Protein AF-A0A8S3CFQ2-F1 (afdb_monomer_lite)

Organism: NCBI:txid392030

Sequence (220 aa):
ICGQFRHADHKFEFTRDEFKKWSQKIVHTYDYRVEFNGVGEAPLNEQHRNIGTCTQIAIFYRKHNHMKTNLTSSEFYQRLSYCNQHELIGFIDYPFGVQQTIELQEQIRYILNMYRLMAEDKARHGDDNHDTYPLTVNCQALINHPRLLQYNLTVEDLKHIIEIIGYKMLHNNQIILAEDPTTCTHEDYHTNDHDHRSTNNKTETVKPNYQHQQTEESWD

InterPro domains:
  IPR026610 3'-RNA ribose 2'-O-methyltransferase, Hen1 [PTHR21404] (4-169)
  IPR029063 S-adenosyl-L-methionine-dependent methyltransferase superfamily [G3DSA:3.40.50.150] (2-96)

Structure (mmCIF, N/CA/C/O backbone):
data_AF-A0A8S3CFQ2-F1
#
_entry.id   AF-A0A8S3CFQ2-F1
#
loop_
_atom_site.group_PDB
_atom_site.id
_atom_site.type_symbol
_atom_site.label_atom_id
_atom_site.label_alt_id
_atom_site.label_comp_id
_atom_site.label_asym_id
_atom_site.label_entity_id
_atom_site.label_seq_id
_atom_site.pdbx_PDB_ins_code
_atom_site.Cartn_x
_atom_site.Cartn_y
_atom_site.Cartn_z
_atom_site.occupancy
_atom_site.B_iso_or_equiv
_atom_site.auth_seq_id
_atom_site.auth_comp_id
_atom_site.auth_asym_id
_atom_site.auth_atom_id
_atom_site.pdbx_PDB_model_num
ATOM 1 N N . ILE A 1 1 ? 29.457 9.550 -26.600 1.00 41.78 1 ILE A N 1
ATOM 2 C CA . ILE A 1 1 ? 28.693 10.046 -25.432 1.00 41.78 1 ILE A CA 1
ATOM 3 C C . ILE A 1 1 ? 28.372 8.809 -24.611 1.00 41.78 1 ILE A C 1
ATOM 5 O O . ILE A 1 1 ? 27.678 7.942 -25.126 1.00 41.78 1 ILE A O 1
ATOM 9 N N . CYS A 1 2 ? 29.019 8.628 -23.459 1.00 45.72 2 CYS A N 1
ATOM 10 C CA . CYS A 1 2 ? 28.820 7.437 -22.630 1.00 45.72 2 CYS A CA 1
ATOM 11 C C . CYS A 1 2 ? 27.365 7.435 -22.137 1.00 45.72 2 CYS A C 1
ATOM 13 O O . CYS A 1 2 ? 26.898 8.476 -21.682 1.00 45.72 2 CYS A O 1
ATOM 15 N N . GLY A 1 3 ? 26.639 6.327 -22.299 1.00 57.88 3 GLY A N 1
ATOM 16 C CA . GLY A 1 3 ? 25.259 6.196 -21.828 1.00 57.88 3 GLY A CA 1
ATOM 17 C C . GLY A 1 3 ? 25.235 6.305 -20.309 1.00 57.88 3 GLY A C 1
ATOM 18 O O . GLY A 1 3 ? 25.715 5.409 -19.623 1.00 57.88 3 GLY A O 1
ATOM 19 N N . GLN A 1 4 ? 24.772 7.441 -19.795 1.00 71.56 4 GLN A N 1
ATOM 20 C CA . GLN A 1 4 ? 24.808 7.733 -18.369 1.00 71.56 4 GLN A CA 1
ATOM 21 C C . GLN A 1 4 ? 23.586 7.114 -17.701 1.00 71.56 4 GLN A C 1
ATOM 23 O O . GLN A 1 4 ? 22.479 7.635 -17.814 1.00 71.56 4 GLN A O 1
ATOM 28 N N . PHE A 1 5 ? 23.802 6.002 -17.004 1.00 86.38 5 PHE A N 1
ATOM 29 C CA . PHE A 1 5 ? 22.923 5.633 -15.904 1.00 86.38 5 PHE A CA 1
ATOM 30 C C . PHE A 1 5 ? 22.902 6.773 -14.877 1.00 86.38 5 PHE A C 1
ATOM 32 O O . PHE A 1 5 ? 23.888 7.495 -14.713 1.00 86.38 5 PHE A O 1
ATOM 39 N N . ARG A 1 6 ? 21.786 6.924 -14.169 1.00 89.50 6 ARG A N 1
ATOM 40 C CA . ARG A 1 6 ? 21.633 7.852 -13.045 1.00 89.50 6 ARG A CA 1
ATOM 41 C C . ARG A 1 6 ? 22.612 7.538 -11.916 1.00 89.50 6 ARG A C 1
ATOM 43 O O . ARG A 1 6 ? 23.008 8.455 -11.206 1.00 89.50 6 ARG A O 1
ATOM 50 N N . HIS A 1 7 ? 22.985 6.268 -11.750 1.00 90.25 7 HIS A N 1
ATOM 51 C CA . HIS A 1 7 ? 23.925 5.823 -10.727 1.00 90.25 7 HIS A CA 1
ATOM 52 C C . HIS A 1 7 ? 24.790 4.650 -11.222 1.00 90.25 7 HIS A C 1
ATOM 54 O O . HIS A 1 7 ? 24.374 3.883 -12.090 1.00 90.25 7 HIS A O 1
ATOM 60 N N . ALA A 1 8 ? 26.015 4.525 -10.699 1.00 90.50 8 ALA A N 1
ATOM 61 C CA . ALA A 1 8 ? 27.018 3.571 -11.189 1.00 90.50 8 ALA A CA 1
ATOM 62 C C . ALA A 1 8 ? 26.744 2.105 -10.795 1.00 90.50 8 ALA A C 1
ATOM 64 O O . ALA A 1 8 ? 27.273 1.181 -11.412 1.00 90.50 8 ALA A O 1
ATOM 65 N N . ASP A 1 9 ? 25.922 1.879 -9.773 1.00 93.06 9 ASP A N 1
ATOM 66 C CA . ASP A 1 9 ? 25.520 0.545 -9.308 1.00 93.06 9 ASP A CA 1
ATOM 67 C C . ASP A 1 9 ? 24.381 -0.066 -10.147 1.00 93.06 9 ASP A C 1
ATOM 69 O O . ASP A 1 9 ? 24.180 -1.287 -10.127 1.00 93.06 9 ASP A O 1
ATOM 73 N N . HIS A 1 10 ? 23.675 0.753 -10.932 1.00 92.56 10 HIS A N 1
ATOM 74 C CA . HIS A 1 10 ? 22.595 0.308 -11.797 1.00 92.56 10 HIS A CA 1
ATOM 75 C C . HIS A 1 10 ? 23.135 -0.622 -12.887 1.00 92.56 10 HIS A C 1
ATOM 77 O O . HIS A 1 10 ? 24.007 -0.272 -13.680 1.00 92.56 10 HIS A O 1
ATOM 83 N N . LYS A 1 11 ? 22.576 -1.834 -12.956 1.00 92.06 11 LYS A N 1
ATOM 84 C CA . LYS A 1 11 ? 22.929 -2.807 -14.003 1.00 92.06 11 LYS A CA 1
ATOM 85 C C . LYS A 1 11 ? 22.232 -2.517 -15.334 1.00 92.06 11 LYS A C 1
ATOM 87 O O . LYS A 1 11 ? 22.730 -2.927 -16.378 1.00 92.06 11 LYS A O 1
ATOM 92 N N . PHE A 1 12 ? 21.082 -1.847 -15.292 1.00 93.56 12 PHE A N 1
ATOM 93 C CA . PHE A 1 12 ? 20.315 -1.377 -16.444 1.00 93.56 12 PHE A CA 1
ATOM 94 C C . PHE A 1 12 ? 19.320 -0.296 -15.997 1.00 93.56 12 PHE A C 1
ATOM 96 O O . PHE A 1 12 ? 18.959 -0.227 -14.824 1.00 93.56 12 PHE A O 1
ATOM 103 N N . GLU A 1 13 ? 18.820 0.501 -16.940 1.00 94.62 13 GLU A N 1
ATOM 104 C CA . GLU A 1 13 ? 17.717 1.440 -16.727 1.00 94.62 13 GLU A CA 1
ATOM 105 C C . GLU A 1 13 ? 16.712 1.287 -17.859 1.00 94.62 13 GLU A C 1
ATOM 107 O O . GLU A 1 13 ? 17.035 1.538 -19.019 1.00 94.62 13 GLU A O 1
ATOM 112 N N . PHE A 1 14 ? 15.496 0.849 -17.534 1.00 95.19 14 PHE A N 1
ATOM 113 C CA . PHE A 1 14 ? 14.471 0.658 -18.550 1.00 95.19 14 PHE A CA 1
ATOM 114 C C . PHE A 1 14 ? 13.848 1.974 -18.997 1.00 95.19 14 PHE A C 1
ATOM 116 O O . PHE A 1 14 ? 13.373 2.781 -18.194 1.00 95.19 14 PHE A O 1
ATOM 123 N N . THR A 1 15 ? 13.717 2.115 -20.311 1.00 93.81 15 THR A N 1
ATOM 124 C CA . THR A 1 15 ? 12.759 3.040 -20.915 1.00 93.81 15 THR A CA 1
ATOM 125 C C . THR A 1 15 ? 11.319 2.628 -20.580 1.00 93.81 15 THR A C 1
ATOM 127 O O . THR A 1 15 ? 11.044 1.496 -20.169 1.00 93.81 15 THR A O 1
ATOM 130 N N . ARG A 1 16 ? 10.357 3.536 -20.801 1.00 94.25 16 ARG A N 1
ATOM 131 C CA . ARG A 1 16 ? 8.925 3.248 -20.588 1.00 94.25 16 ARG A CA 1
ATOM 132 C C . ARG A 1 16 ? 8.420 2.060 -21.396 1.00 94.25 16 ARG A C 1
ATOM 134 O O . ARG A 1 16 ? 7.654 1.245 -20.885 1.00 94.25 16 ARG A O 1
ATOM 141 N N . ASP A 1 17 ? 8.875 1.935 -22.637 1.00 95.44 17 ASP A N 1
ATOM 142 C CA . ASP A 1 17 ? 8.450 0.846 -23.512 1.00 95.44 17 ASP A CA 1
ATOM 143 C C . ASP A 1 17 ? 9.049 -0.497 -23.095 1.00 95.44 17 ASP A C 1
ATOM 145 O O . ASP A 1 17 ? 8.351 -1.511 -23.134 1.00 95.44 17 ASP A O 1
ATOM 149 N N . GLU A 1 18 ? 10.311 -0.528 -22.663 1.00 97.06 18 GLU A N 1
ATOM 150 C CA . GLU A 1 18 ? 10.948 -1.752 -22.163 1.00 97.06 18 GLU A CA 1
ATOM 151 C C . GLU A 1 18 ? 10.281 -2.236 -20.876 1.00 97.06 18 GLU A C 1
ATOM 153 O O . GLU A 1 18 ? 9.884 -3.401 -20.794 1.00 97.06 18 GLU A O 1
ATOM 158 N N . PHE A 1 19 ? 10.066 -1.333 -19.914 1.00 97.50 19 PHE A N 1
ATOM 159 C CA . PHE A 1 19 ? 9.400 -1.659 -18.655 1.00 97.50 19 PHE A CA 1
ATOM 160 C C . PHE A 1 19 ? 7.966 -2.156 -18.883 1.00 97.50 19 PHE A C 1
ATOM 162 O O . PHE A 1 19 ? 7.542 -3.159 -18.294 1.00 97.50 19 PHE A O 1
ATOM 169 N N . LYS A 1 20 ? 7.229 -1.514 -19.801 1.00 97.31 20 LYS A N 1
ATOM 170 C CA . LYS A 1 20 ? 5.872 -1.922 -20.179 1.00 97.31 20 LYS A CA 1
ATOM 171 C C . LYS A 1 20 ? 5.850 -3.296 -20.840 1.00 97.31 20 LYS A C 1
ATOM 173 O O . LYS A 1 20 ? 5.059 -4.146 -20.428 1.00 97.31 20 LYS A O 1
ATOM 178 N N . LYS A 1 21 ? 6.715 -3.542 -21.829 1.00 98.12 21 LYS A N 1
ATOM 179 C CA . LYS A 1 21 ? 6.808 -4.840 -22.520 1.00 98.12 21 LYS A CA 1
ATOM 180 C C . LYS A 1 21 ? 7.179 -5.961 -21.552 1.00 98.12 21 LYS A C 1
ATOM 182 O O . LYS A 1 21 ? 6.552 -7.021 -21.573 1.00 98.12 21 LYS A O 1
ATOM 187 N N . TRP A 1 22 ? 8.152 -5.722 -20.674 1.00 97.75 22 TRP A N 1
ATOM 188 C CA . TRP A 1 22 ? 8.540 -6.681 -19.641 1.00 97.75 22 TRP A CA 1
ATOM 189 C C . TRP A 1 22 ? 7.367 -6.998 -18.702 1.00 97.75 22 TRP A C 1
ATOM 191 O O . TRP A 1 22 ? 7.017 -8.165 -18.527 1.00 97.75 22 TRP A O 1
ATOM 201 N N . SER A 1 23 ? 6.682 -5.974 -18.189 1.00 98.00 23 SER A N 1
ATOM 202 C CA . SER A 1 23 ? 5.532 -6.144 -17.289 1.00 98.00 23 SER A CA 1
ATOM 203 C C . SER A 1 23 ? 4.370 -6.887 -17.958 1.00 98.00 23 SER A C 1
ATOM 205 O O . SER A 1 23 ? 3.723 -7.737 -17.345 1.00 98.00 23 SER A O 1
ATOM 207 N N . GLN A 1 24 ? 4.119 -6.622 -19.243 1.00 96.88 24 GLN A N 1
ATOM 208 C CA . GLN A 1 24 ? 3.109 -7.343 -20.017 1.00 96.88 24 GLN A CA 1
ATOM 209 C C . GLN A 1 24 ? 3.445 -8.830 -20.147 1.00 96.88 24 GLN A C 1
ATOM 211 O O . GLN A 1 24 ? 2.542 -9.658 -20.038 1.00 96.88 24 GLN A O 1
ATOM 216 N N . LYS A 1 25 ? 4.720 -9.194 -20.328 1.00 97.19 25 LYS A N 1
ATOM 217 C CA . LYS A 1 25 ? 5.141 -10.601 -20.347 1.00 97.19 25 LYS A CA 1
ATOM 218 C C . LYS A 1 25 ? 4.809 -11.297 -19.023 1.00 97.19 25 LYS A C 1
ATOM 220 O O . LYS A 1 25 ? 4.254 -12.388 -19.047 1.00 97.19 25 LYS A O 1
ATOM 225 N N . ILE A 1 26 ? 5.069 -10.649 -17.885 1.00 96.88 26 ILE A N 1
ATOM 226 C CA . ILE A 1 26 ? 4.728 -11.179 -16.551 1.00 96.88 26 ILE A CA 1
ATOM 227 C C . ILE A 1 26 ? 3.222 -11.444 -16.423 1.00 96.88 26 ILE A C 1
ATOM 229 O O . ILE A 1 26 ? 2.822 -12.528 -16.001 1.00 96.88 26 ILE A O 1
ATOM 233 N N . VAL A 1 27 ? 2.389 -10.490 -16.846 1.00 96.12 27 VAL A N 1
ATOM 234 C CA . VAL A 1 27 ? 0.921 -10.617 -16.831 1.00 96.12 27 VAL A CA 1
ATOM 235 C C . VAL A 1 27 ? 0.421 -11.812 -17.644 1.00 96.12 27 VAL A C 1
ATOM 237 O O . VAL A 1 27 ? -0.478 -12.517 -17.185 1.00 96.12 27 VAL A O 1
ATOM 240 N N . HIS A 1 28 ? 1.005 -12.058 -18.819 1.00 90.94 28 HIS A N 1
ATOM 241 C CA . HIS A 1 28 ? 0.638 -13.205 -19.654 1.00 90.94 28 HIS A CA 1
ATOM 242 C C . HIS A 1 28 ? 1.086 -14.536 -19.045 1.00 90.94 28 HIS A C 1
ATOM 244 O O . HIS A 1 28 ? 0.364 -15.520 -19.155 1.00 90.94 28 HIS A O 1
ATOM 250 N N . THR A 1 29 ? 2.250 -14.571 -18.394 1.00 95.94 29 THR A N 1
ATOM 251 C CA . THR A 1 29 ? 2.800 -15.807 -17.824 1.00 95.94 29 THR A CA 1
ATOM 252 C C . THR A 1 29 ? 2.111 -16.224 -16.522 1.00 95.94 29 THR A C 1
ATOM 254 O O . THR A 1 29 ? 1.899 -17.413 -16.309 1.00 95.94 29 THR A O 1
ATOM 257 N N . TYR A 1 30 ? 1.775 -15.273 -15.642 1.00 93.00 30 TYR A N 1
ATOM 258 C CA . TYR A 1 30 ? 1.394 -15.570 -14.249 1.00 93.00 30 TYR A CA 1
ATOM 259 C C . TYR A 1 30 ? -0.048 -15.197 -13.877 1.00 93.00 30 TYR A C 1
ATOM 261 O O . TYR A 1 30 ? -0.404 -15.225 -12.702 1.00 93.00 30 TYR A O 1
ATOM 269 N N . ASP A 1 31 ? -0.881 -14.851 -14.858 1.00 91.69 31 ASP A N 1
ATOM 270 C CA . ASP A 1 31 ? -2.299 -14.513 -14.672 1.00 91.69 31 ASP A CA 1
ATOM 271 C C . ASP A 1 31 ? -2.567 -13.334 -13.708 1.00 91.69 31 ASP A C 1
ATOM 273 O O . ASP A 1 31 ? -3.422 -13.342 -12.816 1.00 91.69 31 ASP A O 1
ATOM 277 N N . TYR A 1 32 ? -1.827 -12.253 -13.936 1.00 95.75 32 TYR A N 1
ATOM 278 C CA . TYR A 1 32 ? -2.053 -10.955 -13.299 1.00 95.75 32 TYR A CA 1
ATOM 279 C C . TYR A 1 32 ? -2.715 -9.983 -14.283 1.00 95.75 32 TYR A C 1
ATOM 281 O O . TYR A 1 32 ? -2.762 -10.220 -15.485 1.00 95.75 32 TYR A O 1
ATOM 289 N N . ARG A 1 33 ? -3.223 -8.857 -13.789 1.00 95.69 33 ARG A N 1
ATOM 290 C CA . ARG A 1 33 ? -3.412 -7.613 -14.550 1.00 95.69 33 ARG A CA 1
ATOM 291 C C . ARG A 1 33 ? -2.400 -6.589 -14.038 1.00 95.69 33 ARG A C 1
ATOM 293 O O . ARG A 1 33 ? -2.026 -6.652 -12.870 1.00 95.69 33 ARG A O 1
ATOM 300 N N . VAL A 1 34 ? -1.971 -5.660 -14.885 1.00 97.69 34 VAL A N 1
ATOM 301 C CA . VAL A 1 34 ? -1.009 -4.614 -14.509 1.00 97.69 34 VAL A CA 1
ATOM 302 C C . VAL A 1 34 ? -1.596 -3.231 -14.743 1.00 97.69 34 VAL A C 1
ATOM 304 O O . VAL A 1 34 ? -2.243 -2.993 -15.763 1.00 97.69 34 VAL A O 1
ATOM 307 N N . GLU A 1 35 ? -1.353 -2.333 -13.800 1.00 97.94 35 GLU A N 1
ATOM 308 C CA . GLU A 1 35 ? -1.609 -0.899 -13.902 1.00 97.94 35 GLU A CA 1
ATOM 309 C C . GLU A 1 35 ? -0.272 -0.156 -13.837 1.00 97.94 35 GLU A C 1
ATOM 311 O O . GLU A 1 35 ? 0.567 -0.468 -12.992 1.00 97.94 35 GLU A O 1
ATOM 316 N N . PHE A 1 36 ? -0.058 0.800 -14.741 1.00 97.19 36 PHE A N 1
ATOM 317 C CA . PHE A 1 36 ? 1.167 1.596 -14.778 1.00 97.19 36 PHE A CA 1
ATOM 318 C C . PHE A 1 36 ? 0.930 2.958 -14.138 1.00 97.19 36 PHE A C 1
ATOM 320 O O . PHE A 1 36 ? -0.025 3.649 -14.483 1.00 97.19 36 PHE A O 1
ATOM 327 N N . ASN A 1 37 ? 1.831 3.338 -13.242 1.00 95.94 37 ASN A N 1
ATOM 328 C CA . ASN A 1 37 ? 1.841 4.611 -12.537 1.00 95.94 37 ASN A CA 1
ATOM 329 C C . ASN A 1 37 ? 3.295 5.124 -12.454 1.00 95.94 37 ASN A C 1
ATOM 331 O O . ASN A 1 37 ? 4.215 4.520 -13.016 1.00 95.94 37 ASN A O 1
ATOM 335 N N . GLY A 1 38 ? 3.532 6.227 -11.758 1.00 95.06 38 GLY A N 1
ATOM 336 C CA . GLY A 1 38 ? 4.864 6.742 -11.510 1.00 95.06 38 GLY A CA 1
ATOM 337 C C . GLY A 1 38 ? 4.882 7.925 -10.552 1.00 95.06 38 GLY A C 1
ATOM 338 O O . GLY A 1 38 ? 3.851 8.490 -10.212 1.00 95.06 38 GLY A O 1
ATOM 339 N N . VAL A 1 39 ? 6.083 8.289 -10.109 1.00 96.25 39 VAL A N 1
ATOM 340 C CA . VAL A 1 39 ? 6.320 9.402 -9.177 1.00 96.25 39 VAL A CA 1
ATOM 341 C C . VAL A 1 39 ? 7.320 10.375 -9.794 1.00 96.25 39 VAL A C 1
ATOM 343 O O . VAL A 1 39 ? 8.260 9.959 -10.479 1.00 96.25 39 VAL A O 1
ATOM 346 N N . GLY A 1 40 ? 7.113 11.669 -9.541 1.00 92.81 40 GLY A N 1
ATOM 347 C CA . GLY A 1 40 ? 7.931 12.754 -10.079 1.00 92.81 40 GLY A CA 1
ATOM 348 C C . GLY A 1 40 ? 7.548 13.070 -11.519 1.00 92.81 40 GLY A C 1
ATOM 349 O O . GLY A 1 40 ? 8.304 12.762 -12.437 1.00 92.81 40 GLY A O 1
ATOM 350 N N . GLU A 1 41 ? 6.350 13.621 -11.721 1.00 88.56 41 GLU A N 1
ATOM 351 C CA . GLU A 1 41 ? 5.914 14.088 -13.037 1.00 88.56 41 GLU A CA 1
ATOM 352 C C . GLU A 1 41 ? 6.853 15.173 -13.566 1.00 88.56 41 GLU A C 1
ATOM 354 O O . GLU A 1 41 ? 7.332 16.032 -12.821 1.00 88.56 41 GLU A O 1
ATOM 359 N N . ALA A 1 42 ? 7.126 15.126 -14.867 1.00 86.06 42 ALA A N 1
ATOM 360 C CA . ALA A 1 42 ? 7.926 16.157 -15.496 1.00 86.06 42 ALA A CA 1
ATOM 361 C C . ALA A 1 42 ? 7.202 17.522 -15.454 1.00 86.06 42 ALA A C 1
ATOM 363 O O . ALA A 1 42 ? 5.970 17.567 -15.528 1.00 86.06 42 ALA A O 1
ATOM 364 N N . PRO A 1 43 ? 7.942 18.645 -15.388 1.00 85.19 43 PRO A N 1
ATOM 365 C CA . PRO A 1 43 ? 7.350 19.977 -15.453 1.00 85.19 43 PRO A CA 1
ATOM 366 C C . PRO A 1 43 ? 6.455 20.149 -16.687 1.00 85.19 43 PRO A C 1
ATOM 368 O O . PRO A 1 43 ? 6.798 19.702 -17.782 1.00 85.19 43 PRO A O 1
ATOM 371 N N . LEU A 1 44 ? 5.330 20.852 -16.527 1.00 80.19 44 LEU A N 1
ATOM 372 C CA . LEU A 1 44 ? 4.336 21.101 -17.581 1.00 80.19 44 LEU A CA 1
ATOM 373 C C . LEU A 1 44 ? 4.794 22.179 -18.585 1.00 80.19 44 LEU A C 1
ATOM 375 O O . LEU A 1 44 ? 4.081 23.145 -18.847 1.00 80.19 44 LEU A O 1
ATOM 379 N N . ASN A 1 45 ? 5.991 22.038 -19.151 1.00 82.88 45 ASN A N 1
ATOM 380 C CA . ASN A 1 45 ? 6.478 22.876 -20.244 1.00 82.88 45 ASN A CA 1
ATOM 381 C C . ASN A 1 45 ? 6.500 22.085 -21.567 1.00 82.88 45 ASN A C 1
ATOM 383 O O . ASN A 1 45 ? 6.459 20.853 -21.589 1.00 82.88 45 ASN A O 1
ATOM 387 N N . GLU A 1 46 ? 6.530 22.790 -22.701 1.00 72.50 46 GLU A N 1
ATOM 388 C CA . GLU A 1 46 ? 6.490 22.150 -24.029 1.00 72.50 46 GLU A CA 1
ATOM 389 C C . GLU A 1 46 ? 7.649 21.177 -24.258 1.00 72.50 46 GLU A C 1
ATOM 391 O O . GLU A 1 46 ? 7.479 20.155 -24.918 1.00 72.50 46 GLU A O 1
ATOM 396 N N . GLN A 1 47 ? 8.800 21.461 -23.653 1.00 76.81 47 GLN A N 1
ATOM 397 C CA . GLN A 1 47 ? 10.012 20.662 -23.778 1.00 76.81 47 GLN A CA 1
ATOM 398 C C . GLN A 1 47 ? 9.902 19.295 -23.066 1.00 76.81 47 GLN A C 1
ATOM 400 O O . GLN A 1 47 ? 10.529 18.336 -23.509 1.00 76.81 47 GLN A O 1
ATOM 405 N N . HIS A 1 48 ? 9.098 19.172 -21.998 1.00 76.75 48 HIS A N 1
ATOM 406 C CA . HIS A 1 48 ? 9.058 17.976 -21.141 1.00 76.75 48 HIS A CA 1
ATOM 407 C C . HIS A 1 48 ? 7.716 17.227 -21.151 1.00 76.75 48 HIS A C 1
ATOM 409 O O . HIS A 1 48 ? 7.598 16.169 -20.528 1.00 76.75 48 HIS A O 1
ATOM 415 N N . ARG A 1 49 ? 6.726 17.710 -21.917 1.00 70.56 49 ARG A N 1
ATOM 416 C CA . ARG A 1 49 ? 5.342 17.192 -21.957 1.00 70.56 49 ARG A CA 1
ATOM 417 C C . ARG A 1 49 ? 5.226 15.672 -22.173 1.00 70.56 49 ARG A C 1
ATOM 419 O O . ARG A 1 49 ? 4.243 15.074 -21.755 1.00 70.56 49 ARG A O 1
ATOM 426 N N . ASN A 1 50 ? 6.223 15.037 -22.795 1.00 80.06 50 ASN A N 1
ATOM 427 C CA . ASN A 1 50 ? 6.181 13.620 -23.169 1.00 80.06 50 ASN A CA 1
ATOM 428 C C . ASN A 1 50 ? 7.226 12.738 -22.470 1.00 80.06 50 ASN A C 1
ATOM 430 O O . ASN A 1 50 ? 7.344 11.567 -22.834 1.00 80.06 50 ASN A O 1
ATOM 434 N N . ILE A 1 51 ? 7.977 13.249 -21.489 1.00 85.56 51 ILE A N 1
ATOM 435 C CA . ILE A 1 51 ? 9.066 12.495 -20.834 1.00 85.56 51 ILE A CA 1
ATOM 436 C C . ILE A 1 51 ? 8.511 11.455 -19.843 1.00 85.56 51 ILE A C 1
ATOM 438 O O . ILE A 1 51 ? 9.038 10.347 -19.752 1.00 85.56 51 ILE A O 1
ATOM 442 N N . GLY A 1 52 ? 7.374 11.749 -19.203 1.00 88.75 52 GLY A N 1
ATOM 443 C CA . GLY A 1 52 ? 6.749 10.882 -18.201 1.00 88.75 52 GLY A CA 1
ATOM 444 C C . GLY A 1 52 ? 7.269 11.160 -16.791 1.00 88.75 52 GLY A C 1
ATOM 445 O O . GLY A 1 52 ? 7.655 12.285 -16.485 1.00 88.75 52 GLY A O 1
ATOM 446 N N . THR A 1 53 ? 7.243 10.143 -15.933 1.00 92.94 53 THR A N 1
ATOM 447 C CA . THR A 1 53 ? 7.654 10.248 -14.529 1.00 92.94 53 THR A CA 1
ATOM 448 C C . THR A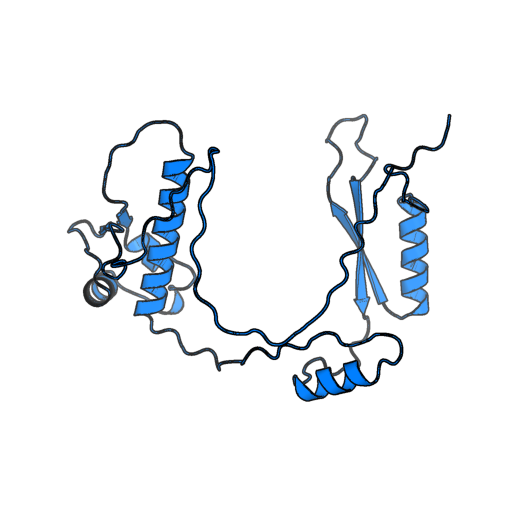 1 53 ? 9.121 9.870 -14.330 1.00 92.94 53 THR A C 1
ATOM 450 O O . THR A 1 53 ? 9.660 9.020 -15.044 1.00 92.94 53 THR A O 1
ATOM 453 N N . CYS A 1 54 ? 9.766 10.458 -13.320 1.00 93.25 54 CYS A N 1
ATOM 454 C CA . CYS A 1 54 ? 11.131 10.113 -12.918 1.00 93.25 54 CYS A CA 1
ATOM 455 C C . CYS A 1 54 ? 11.249 8.636 -12.520 1.00 93.25 54 CYS A C 1
ATOM 457 O O . CYS A 1 54 ? 12.197 7.964 -12.934 1.00 93.25 54 CYS A O 1
ATOM 459 N N . THR A 1 55 ? 10.275 8.123 -11.766 1.00 95.44 55 THR A N 1
ATOM 460 C CA . THR A 1 55 ? 10.185 6.713 -11.367 1.00 95.44 55 THR A CA 1
ATOM 461 C C . THR A 1 55 ? 8.951 6.081 -11.988 1.00 95.44 55 THR A C 1
ATOM 463 O O . THR A 1 55 ? 7.860 6.651 -11.940 1.00 95.44 55 THR A O 1
ATOM 466 N N . GLN A 1 56 ? 9.121 4.897 -12.570 1.00 97.00 56 GLN A N 1
ATOM 467 C CA . GLN A 1 56 ? 8.044 4.111 -13.166 1.00 97.00 56 GLN A CA 1
ATOM 468 C C . GLN A 1 56 ? 7.584 3.039 -12.179 1.00 97.00 56 GLN A C 1
ATOM 470 O O . GLN A 1 56 ? 8.411 2.408 -11.525 1.00 97.00 56 GLN A O 1
ATOM 475 N N . ILE A 1 57 ? 6.276 2.823 -12.078 1.00 98.12 57 ILE A N 1
ATOM 476 C CA . ILE A 1 57 ? 5.668 1.875 -11.144 1.00 98.12 57 ILE A CA 1
ATOM 477 C C . ILE A 1 57 ? 4.705 0.976 -11.920 1.00 98.12 57 ILE A C 1
ATOM 479 O O . ILE A 1 57 ? 3.904 1.453 -12.722 1.00 98.12 57 ILE A O 1
ATOM 483 N N . ALA A 1 58 ? 4.773 -0.331 -11.679 1.00 98.00 58 ALA A N 1
ATOM 484 C CA . ALA A 1 58 ? 3.808 -1.302 -12.182 1.00 98.00 58 ALA A CA 1
ATOM 485 C C . ALA A 1 58 ? 3.141 -2.003 -10.995 1.00 98.00 58 ALA A C 1
ATOM 487 O O . ALA A 1 58 ? 3.807 -2.669 -10.204 1.00 98.00 58 ALA A O 1
ATOM 488 N N . ILE A 1 59 ? 1.824 -1.850 -10.875 1.00 97.94 59 ILE A N 1
ATOM 489 C CA . ILE A 1 59 ? 1.017 -2.470 -9.825 1.00 97.94 59 ILE A CA 1
ATOM 490 C C . ILE A 1 59 ? 0.365 -3.716 -10.418 1.00 97.94 59 ILE A C 1
ATOM 492 O O . ILE A 1 59 ? -0.457 -3.628 -11.332 1.00 97.94 59 ILE A O 1
ATOM 496 N N . PHE A 1 60 ? 0.749 -4.887 -9.914 1.00 96.62 60 PHE A N 1
ATOM 497 C CA . PHE A 1 60 ? 0.234 -6.168 -10.384 1.00 96.62 60 PHE A CA 1
ATOM 498 C C . PHE A 1 60 ? -0.894 -6.650 -9.475 1.00 96.62 60 PHE A C 1
ATOM 500 O O . PHE A 1 60 ? -0.690 -6.907 -8.291 1.00 96.62 60 PHE A O 1
ATOM 507 N N . TYR A 1 61 ? -2.078 -6.850 -10.046 1.00 94.06 61 TYR A N 1
ATOM 508 C CA . TYR A 1 61 ? -3.217 -7.426 -9.340 1.00 94.06 61 TYR A CA 1
ATOM 509 C C . TYR A 1 61 ? -3.473 -8.833 -9.850 1.00 94.06 61 TYR A C 1
ATOM 511 O O . TYR A 1 61 ? -3.566 -9.061 -11.055 1.00 94.06 61 TYR A O 1
ATOM 519 N N . ARG A 1 62 ? -3.622 -9.788 -8.939 1.00 91.62 62 ARG A N 1
ATOM 520 C CA . ARG A 1 62 ? -3.965 -11.160 -9.310 1.00 91.62 62 ARG A CA 1
ATOM 521 C C . ARG A 1 62 ? -5.388 -11.197 -9.875 1.00 91.62 62 ARG A C 1
ATOM 523 O O . ARG A 1 62 ? -6.285 -10.606 -9.277 1.00 91.62 62 ARG A O 1
ATOM 530 N N . LYS A 1 63 ? -5.609 -11.867 -11.011 1.00 89.88 63 LYS A N 1
ATOM 531 C CA . LYS A 1 63 ? -6.947 -11.940 -11.632 1.00 89.88 63 LYS A CA 1
ATOM 532 C C . LYS A 1 63 ? -7.903 -12.841 -10.859 1.00 89.88 63 LYS A C 1
ATOM 534 O O . LYS A 1 63 ? -9.072 -12.500 -10.698 1.00 89.88 63 LYS A O 1
ATOM 539 N N . HIS A 1 64 ? -7.394 -13.951 -10.331 1.00 85.50 64 HIS A N 1
ATOM 540 C CA . HIS A 1 64 ? -8.169 -14.878 -9.517 1.00 85.50 64 HIS A CA 1
ATOM 541 C C . HIS A 1 64 ? -7.566 -15.025 -8.122 1.00 85.50 64 HIS A C 1
ATOM 543 O O . HIS A 1 64 ? -6.397 -15.388 -7.960 1.00 85.50 64 HIS A O 1
ATOM 549 N N . ASN A 1 65 ? -8.372 -14.761 -7.094 1.00 73.00 65 ASN A N 1
ATOM 550 C CA . ASN A 1 65 ? -7.947 -14.937 -5.713 1.00 73.00 65 ASN A CA 1
ATOM 551 C C . ASN A 1 65 ? -8.274 -16.357 -5.235 1.00 73.00 65 ASN A C 1
ATOM 553 O O . ASN A 1 65 ? -9.341 -16.617 -4.689 1.00 73.00 65 ASN A O 1
ATOM 557 N N . HIS A 1 66 ? -7.352 -17.288 -5.474 1.00 69.75 66 HIS A N 1
ATOM 558 C CA . HIS A 1 66 ? -7.492 -18.677 -5.023 1.00 69.75 66 HIS A CA 1
ATOM 559 C C . HIS A 1 66 ? -6.894 -18.936 -3.633 1.00 69.75 66 HIS A C 1
ATOM 561 O O . HIS A 1 66 ? -6.911 -20.072 -3.166 1.00 69.75 66 HIS A O 1
ATOM 567 N N . MET A 1 67 ? -6.339 -17.920 -2.962 1.00 70.19 67 MET A N 1
ATOM 568 C CA . MET A 1 67 ? -5.713 -18.107 -1.654 1.00 70.19 67 MET A CA 1
ATOM 569 C C . MET A 1 67 ? -6.591 -17.571 -0.533 1.00 70.19 67 MET A C 1
ATOM 571 O O . MET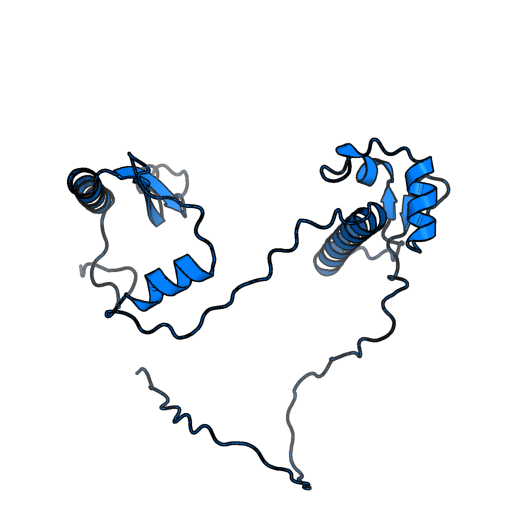 A 1 67 ? -7.107 -16.460 -0.601 1.00 70.19 67 MET A O 1
ATOM 575 N N . LYS A 1 68 ? -6.702 -18.355 0.541 1.00 67.69 68 LYS A N 1
ATOM 576 C CA . LYS A 1 68 ? -7.203 -17.858 1.822 1.00 67.69 68 LYS A CA 1
ATOM 577 C C . LYS A 1 68 ? -6.203 -16.822 2.343 1.00 67.69 68 LYS A C 1
ATOM 579 O O . LYS A 1 68 ? -5.075 -17.184 2.671 1.00 67.69 68 LYS A O 1
ATOM 584 N N . THR A 1 69 ? -6.603 -15.554 2.364 1.00 66.69 69 THR A N 1
ATOM 585 C CA . THR A 1 69 ? -5.785 -14.427 2.849 1.00 66.69 69 THR A CA 1
ATOM 586 C C . THR A 1 69 ? -5.876 -14.233 4.359 1.00 66.69 69 THR A C 1
ATOM 588 O O . THR A 1 69 ? -5.046 -13.540 4.931 1.00 66.69 69 THR A O 1
ATOM 591 N N . ASN A 1 70 ? -6.848 -14.870 5.012 1.00 73.38 70 ASN A N 1
ATOM 592 C CA . ASN A 1 70 ? -7.011 -14.824 6.462 1.00 73.38 70 ASN A CA 1
ATOM 593 C C . ASN A 1 70 ? -6.246 -15.997 7.077 1.00 73.38 70 ASN A C 1
ATOM 595 O O . ASN A 1 70 ? -6.839 -17.029 7.384 1.00 73.38 70 ASN A O 1
ATOM 599 N N . LEU A 1 71 ? -4.925 -15.860 7.152 1.00 78.62 71 LEU A N 1
ATOM 600 C CA . LEU A 1 71 ? -4.069 -16.797 7.873 1.00 78.62 71 LEU A CA 1
ATOM 601 C C . LEU A 1 71 ? -3.916 -16.313 9.307 1.00 78.62 71 LEU A C 1
ATOM 603 O O . LEU A 1 71 ? -3.724 -15.123 9.547 1.00 78.62 71 LEU A O 1
ATOM 607 N N . THR A 1 72 ? -3.969 -17.243 10.249 1.00 84.44 72 THR A N 1
ATOM 608 C CA . THR A 1 72 ? -3.506 -16.986 11.613 1.00 84.44 72 THR A CA 1
ATOM 609 C C . THR A 1 72 ? -1.989 -16.773 11.618 1.00 84.44 72 THR A C 1
ATOM 611 O O . THR A 1 72 ? -1.277 -17.268 10.738 1.00 84.44 72 THR A O 1
ATOM 614 N N . SER A 1 73 ? -1.470 -16.082 12.634 1.00 84.31 73 SER A N 1
ATOM 615 C CA . SER A 1 73 ? -0.027 -15.864 12.805 1.00 84.31 73 SER A CA 1
ATOM 616 C C . SER A 1 73 ? 0.762 -17.178 12.810 1.00 84.31 73 SER A C 1
ATOM 618 O O . SER A 1 73 ? 1.827 -17.266 12.202 1.00 84.31 73 SER A O 1
ATOM 620 N N . SER A 1 74 ? 0.196 -18.236 13.403 1.00 84.75 74 SER A N 1
ATOM 621 C CA . SER A 1 74 ? 0.788 -19.578 13.414 1.00 84.75 74 SER A CA 1
ATOM 622 C C . SER A 1 74 ? 0.866 -20.202 12.014 1.00 84.75 74 SER A C 1
ATOM 624 O O . SER A 1 74 ? 1.929 -20.682 11.617 1.00 84.75 74 SER A O 1
ATOM 626 N N . GLU A 1 75 ? -0.215 -20.146 11.228 1.00 86.25 75 GLU A N 1
ATOM 627 C CA . GLU A 1 75 ? -0.221 -20.661 9.849 1.00 86.25 75 GLU A CA 1
ATOM 628 C C . GLU A 1 75 ? 0.753 -19.893 8.950 1.00 86.25 75 GLU A C 1
ATOM 630 O O . GLU A 1 75 ? 1.384 -20.477 8.066 1.00 86.25 75 GLU A O 1
ATOM 635 N N . PHE A 1 76 ? 0.881 -18.583 9.162 1.00 84.62 76 PHE A N 1
ATOM 636 C CA . PHE A 1 76 ? 1.824 -17.759 8.417 1.00 84.62 76 PHE A CA 1
ATOM 637 C C . PHE A 1 76 ? 3.275 -18.093 8.781 1.00 84.62 76 PHE A C 1
ATOM 639 O O . PHE A 1 76 ? 4.074 -18.349 7.879 1.00 84.62 76 PHE A O 1
ATOM 646 N N . TYR A 1 77 ? 3.594 -18.194 10.076 1.00 84.62 77 TYR A N 1
ATOM 647 C CA . TYR A 1 77 ? 4.915 -18.615 10.550 1.00 84.62 77 TYR A CA 1
ATOM 648 C C . TYR A 1 77 ? 5.309 -19.977 9.971 1.00 84.62 77 TYR A C 1
ATOM 650 O O . TYR A 1 77 ? 6.410 -20.134 9.448 1.00 84.62 77 TYR A O 1
ATOM 658 N N . GLN A 1 78 ? 4.387 -20.944 9.983 1.00 84.69 78 GLN A N 1
ATOM 659 C CA . GLN A 1 78 ? 4.633 -22.272 9.432 1.00 84.69 78 GLN A CA 1
ATOM 660 C C . GLN A 1 78 ? 4.908 -22.234 7.918 1.00 84.69 78 GLN A C 1
ATOM 662 O O . GLN A 1 78 ? 5.771 -22.949 7.420 1.00 84.69 78 GLN A O 1
ATOM 667 N N . ARG A 1 79 ? 4.203 -21.391 7.154 1.00 83.69 79 ARG A N 1
ATOM 668 C CA . ARG A 1 79 ? 4.477 -21.236 5.714 1.00 83.69 79 ARG A CA 1
ATOM 669 C C . ARG A 1 79 ? 5.837 -20.607 5.444 1.00 83.69 79 ARG A C 1
ATOM 671 O O . ARG A 1 79 ? 6.503 -21.021 4.499 1.00 83.69 79 ARG A O 1
ATOM 678 N N . LEU A 1 80 ? 6.234 -19.622 6.249 1.00 82.50 80 LEU A N 1
ATOM 679 C CA . LEU A 1 80 ? 7.542 -18.983 6.129 1.00 82.50 80 LEU A CA 1
ATOM 680 C C . LEU A 1 80 ? 8.677 -19.945 6.485 1.00 82.50 80 LEU A C 1
ATOM 682 O O . LEU A 1 80 ? 9.680 -19.973 5.778 1.00 82.50 80 LEU A O 1
ATOM 686 N N . SER A 1 81 ? 8.509 -20.772 7.520 1.00 77.62 81 SER A N 1
ATOM 687 C CA . SER A 1 81 ? 9.549 -21.704 7.970 1.00 77.62 81 SER A CA 1
ATOM 688 C C . SER A 1 81 ? 9.835 -22.845 6.988 1.00 77.62 81 SER A C 1
ATOM 690 O O . SER A 1 81 ? 10.905 -23.441 7.053 1.00 77.62 81 SER A O 1
ATOM 692 N N . TYR A 1 82 ? 8.941 -23.116 6.031 1.00 76.75 82 TYR A N 1
ATOM 693 C CA . TYR A 1 82 ? 9.206 -24.045 4.923 1.00 76.75 82 TYR A CA 1
ATOM 69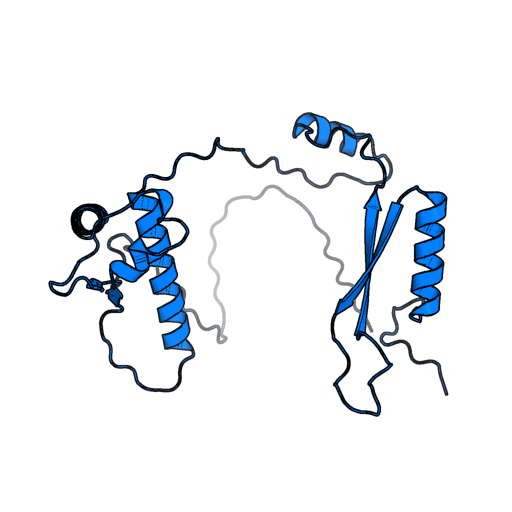4 C C . TYR A 1 82 ? 9.983 -23.423 3.749 1.00 76.75 82 TYR A C 1
ATOM 696 O O . TYR A 1 82 ? 10.319 -24.125 2.791 1.00 76.75 82 TYR A O 1
ATOM 704 N N . CYS A 1 83 ? 10.269 -22.118 3.775 1.00 78.56 83 CYS A N 1
ATOM 705 C CA . CYS A 1 83 ? 11.071 -21.478 2.740 1.00 78.56 83 CYS A CA 1
ATOM 706 C C . CYS A 1 83 ? 12.565 -21.756 2.966 1.00 78.56 83 CYS A C 1
ATOM 708 O O . CYS A 1 83 ? 13.261 -20.979 3.603 1.00 78.56 83 CYS A O 1
ATOM 710 N N . ASN A 1 84 ? 13.092 -22.828 2.369 1.00 80.12 84 ASN A N 1
ATOM 711 C CA . ASN A 1 84 ? 14.512 -23.206 2.501 1.00 80.12 84 ASN A CA 1
ATOM 712 C C . ASN A 1 84 ? 15.504 -22.236 1.819 1.00 80.12 84 ASN A C 1
ATOM 714 O O . ASN A 1 84 ? 16.704 -22.493 1.815 1.00 80.12 84 ASN A O 1
ATOM 718 N N . GLN A 1 85 ? 15.016 -21.172 1.174 1.00 88.06 85 GLN A N 1
ATOM 719 C CA . GLN A 1 85 ? 15.843 -20.192 0.458 1.00 88.06 85 GLN A CA 1
ATOM 720 C C . GLN A 1 85 ? 16.190 -18.964 1.305 1.00 88.06 85 GLN A C 1
ATOM 722 O O . GLN A 1 85 ? 17.099 -18.226 0.939 1.00 88.06 85 GLN A O 1
ATOM 727 N N . HIS A 1 86 ? 15.470 -18.734 2.403 1.00 85.44 86 HIS A N 1
ATOM 728 C CA . HI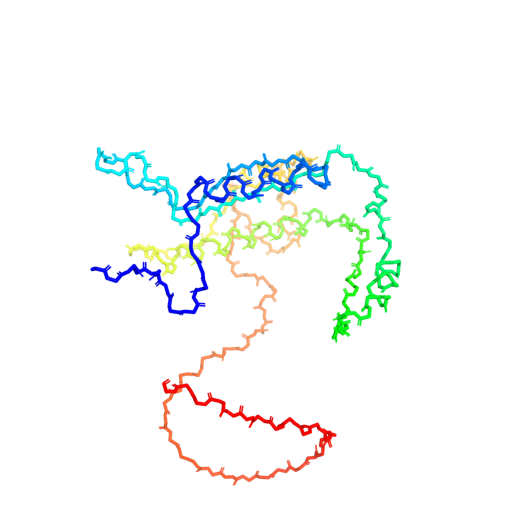S A 1 86 ? 15.648 -17.567 3.259 1.00 85.44 86 HIS A CA 1
ATOM 729 C C . HIS A 1 86 ? 15.683 -18.006 4.722 1.00 85.44 86 HIS A C 1
ATOM 731 O O . HIS A 1 86 ? 14.939 -18.895 5.128 1.00 85.44 86 HIS A O 1
ATOM 737 N N . GLU A 1 87 ? 16.528 -17.364 5.521 1.00 88.50 87 GLU A N 1
ATOM 738 C CA . GLU A 1 87 ? 16.567 -17.566 6.967 1.00 88.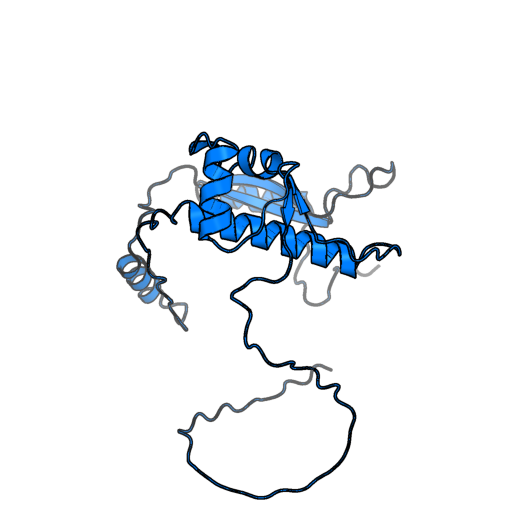50 87 GLU A CA 1
ATOM 739 C C . GLU A 1 87 ? 15.611 -16.582 7.654 1.00 88.50 87 GLU A C 1
ATOM 741 O O . GLU A 1 87 ? 15.667 -15.372 7.421 1.00 88.50 87 GLU A O 1
ATOM 746 N N . LEU A 1 88 ? 14.708 -17.088 8.498 1.00 86.38 88 LEU A N 1
ATOM 747 C CA . LEU A 1 88 ? 13.808 -16.244 9.284 1.00 86.38 88 LEU A CA 1
ATOM 748 C C . LEU A 1 88 ? 14.554 -15.682 10.502 1.00 86.38 88 LEU A C 1
ATOM 750 O O . LEU A 1 88 ? 14.684 -16.362 11.516 1.00 86.38 88 LEU A O 1
ATOM 754 N N . ILE A 1 89 ? 15.002 -14.428 10.408 1.00 90.69 89 ILE A N 1
ATOM 755 C CA . ILE A 1 89 ? 15.771 -13.753 11.473 1.00 90.69 89 ILE A CA 1
ATOM 756 C C . ILE A 1 89 ? 14.879 -13.349 12.661 1.00 90.69 89 ILE A C 1
ATOM 758 O O . ILE A 1 89 ? 15.322 -13.346 13.807 1.00 90.69 89 ILE A O 1
ATOM 762 N N . GLY A 1 90 ? 13.607 -13.023 12.418 1.00 87.06 90 GLY A N 1
ATOM 763 C CA . GLY A 1 90 ? 12.682 -12.625 13.475 1.00 87.06 90 GLY A CA 1
ATOM 764 C C . GLY A 1 90 ? 11.223 -12.677 13.041 1.00 87.06 90 GLY A C 1
ATOM 765 O O . GLY A 1 90 ? 10.897 -12.466 11.874 1.00 87.06 90 GLY A O 1
ATOM 766 N N . PHE A 1 91 ? 10.343 -12.954 14.001 1.00 86.62 91 PHE A N 1
ATOM 767 C CA . PHE A 1 91 ? 8.896 -12.949 13.821 1.00 86.62 91 PHE A CA 1
ATOM 768 C C . PHE A 1 91 ? 8.246 -12.297 15.038 1.00 86.62 91 PHE A C 1
ATOM 770 O O . PHE A 1 91 ? 8.431 -12.760 16.162 1.00 86.62 91 PHE A O 1
ATOM 777 N N . ILE A 1 92 ? 7.506 -11.215 14.810 1.00 84.81 92 ILE A N 1
ATOM 778 C CA . ILE A 1 92 ? 6.773 -10.505 15.857 1.00 84.81 92 ILE A CA 1
ATOM 779 C C . ILE A 1 92 ? 5.289 -10.711 15.584 1.00 84.81 92 ILE A C 1
ATOM 781 O O . ILE A 1 92 ? 4.773 -10.251 14.566 1.00 84.81 92 ILE A O 1
ATOM 785 N N . ASP A 1 93 ? 4.619 -11.401 16.501 1.00 81.81 93 ASP A N 1
ATOM 786 C CA . ASP A 1 93 ? 3.167 -11.531 16.504 1.00 81.81 93 ASP A CA 1
ATOM 787 C C . ASP A 1 93 ? 2.583 -10.438 17.399 1.00 81.81 93 ASP A C 1
ATOM 789 O O . ASP A 1 93 ? 2.665 -10.512 18.628 1.00 81.81 93 ASP A O 1
ATOM 793 N N . TYR A 1 94 ? 2.063 -9.374 16.788 1.00 78.44 94 TYR A N 1
ATOM 794 C CA . TYR A 1 94 ? 1.433 -8.303 17.551 1.00 78.44 94 TYR A CA 1
ATOM 795 C C . TYR A 1 94 ? 0.089 -8.794 18.096 1.00 78.44 94 TYR A C 1
ATOM 797 O O . TYR A 1 94 ? -0.736 -9.280 17.319 1.00 78.44 94 TYR A O 1
ATOM 805 N N . PRO A 1 95 ? -0.181 -8.636 19.404 1.00 75.75 95 PRO A N 1
ATOM 806 C CA . PRO A 1 95 ? -1.460 -9.039 19.959 1.00 75.75 95 PRO A CA 1
ATOM 807 C C . PRO A 1 95 ? -2.582 -8.249 19.280 1.00 75.75 95 PRO A C 1
ATOM 809 O O . PRO A 1 95 ? -2.656 -7.024 19.384 1.00 75.75 95 PRO A O 1
ATOM 812 N N . PHE A 1 96 ? -3.486 -8.956 18.600 1.00 68.12 96 PHE A N 1
ATOM 813 C CA . PHE A 1 96 ? -4.761 -8.383 18.193 1.00 68.12 96 PHE A CA 1
ATOM 814 C C . PHE A 1 96 ? -5.636 -8.275 19.442 1.00 68.12 96 PHE A C 1
ATOM 816 O O . PHE A 1 96 ? -6.267 -9.240 19.873 1.00 68.12 96 PHE A O 1
ATOM 823 N N . GLY A 1 97 ? -5.663 -7.093 20.051 1.00 60.34 97 GLY A N 1
ATOM 824 C CA . GLY A 1 97 ? -6.777 -6.750 20.920 1.00 60.34 97 GLY A CA 1
ATOM 825 C C . GLY A 1 97 ? -8.027 -6.675 20.051 1.00 60.34 97 GLY A C 1
ATOM 826 O O . GLY A 1 97 ? -8.024 -5.957 19.050 1.00 60.34 97 GLY A O 1
ATOM 827 N N . VAL A 1 98 ? -9.105 -7.378 20.427 1.00 60.88 98 VAL A N 1
ATOM 828 C CA . VAL A 1 98 ? -10.454 -6.965 20.000 1.00 60.88 98 VAL A CA 1
ATOM 829 C C . VAL A 1 98 ? -10.487 -5.472 20.243 1.00 60.88 98 VAL A C 1
ATOM 831 O O . VAL A 1 98 ? -10.155 -5.089 21.364 1.00 60.88 98 VAL A O 1
ATOM 834 N N . GLN A 1 99 ? -10.765 -4.668 19.209 1.00 57.34 99 GLN A N 1
ATOM 835 C CA . GLN A 1 99 ? -10.777 -3.214 19.312 1.00 57.34 99 GLN A CA 1
ATOM 836 C C . GLN A 1 99 ? -11.542 -2.865 20.580 1.00 57.34 99 GLN A C 1
ATOM 838 O O . GLN A 1 99 ? -12.769 -2.970 20.615 1.00 57.34 99 GLN A O 1
ATOM 843 N N . GLN A 1 100 ? -10.807 -2.555 21.650 1.00 56.38 100 GLN A N 1
ATOM 844 C CA . GLN A 1 100 ? -11.437 -2.118 22.871 1.00 56.38 100 GLN A CA 1
ATOM 845 C C . GLN A 1 100 ? -12.115 -0.842 22.418 1.00 56.38 100 GLN A C 1
ATOM 847 O O . GLN A 1 100 ? -11.473 0.004 21.787 1.00 56.38 100 GLN A O 1
ATOM 852 N N . THR A 1 101 ? -13.432 -0.769 22.583 1.00 59.91 101 THR A N 1
ATOM 853 C CA . THR A 1 101 ? -14.148 0.483 22.393 1.00 59.91 101 THR A CA 1
ATOM 854 C C . THR A 1 101 ? -13.441 1.476 23.292 1.00 59.91 101 THR A C 1
ATOM 856 O O . THR A 1 101 ? -13.618 1.426 24.505 1.00 59.91 101 THR A O 1
ATOM 859 N N . ILE A 1 102 ? -12.558 2.285 22.700 1.00 69.12 102 ILE A N 1
ATOM 860 C CA . ILE A 1 102 ? -11.836 3.322 23.418 1.00 69.12 102 ILE A CA 1
ATOM 861 C C . ILE A 1 102 ? -12.944 4.163 24.019 1.00 69.12 102 ILE A C 1
ATOM 863 O O . ILE A 1 102 ? -13.826 4.621 23.279 1.00 69.12 102 ILE A O 1
ATOM 867 N N . GLU A 1 103 ? -12.953 4.282 25.343 1.00 84.88 103 GLU A N 1
ATOM 868 C CA . GLU A 1 103 ? -13.970 5.066 26.022 1.00 84.88 103 GLU A CA 1
ATOM 869 C C . GLU A 1 103 ? -14.026 6.446 25.371 1.00 84.88 103 GLU A C 1
ATOM 871 O O . GLU A 1 103 ? -13.003 7.016 24.983 1.00 84.88 103 GLU A O 1
ATOM 876 N N . LEU A 1 104 ? -15.234 6.972 25.185 1.00 87.69 104 LEU A N 1
ATOM 877 C CA . LEU A 1 104 ? -15.447 8.226 24.465 1.00 87.69 104 LEU A CA 1
ATOM 878 C C . LEU A 1 104 ? -14.553 9.362 25.003 1.00 87.69 104 LEU A C 1
ATOM 880 O O . LEU A 1 104 ? -14.047 10.177 24.235 1.00 87.69 104 LEU A O 1
ATOM 884 N N . GLN A 1 105 ? -14.315 9.359 26.315 1.00 89.19 105 GLN A N 1
ATOM 885 C CA . GLN A 1 105 ? -13.433 10.283 27.024 1.00 89.19 105 GLN A CA 1
ATOM 886 C C . GLN A 1 105 ? -11.987 10.219 26.510 1.00 89.19 105 GLN A C 1
ATOM 888 O O . GLN A 1 105 ? -11.394 11.255 26.222 1.00 89.19 105 GLN A O 1
ATOM 893 N N . GLU A 1 106 ? -11.449 9.018 26.301 1.00 87.00 106 GLU A N 1
ATOM 894 C CA . GLU A 1 106 ? -10.090 8.809 25.795 1.00 87.00 106 GLU A CA 1
ATOM 895 C C . GLU A 1 106 ? -9.968 9.134 24.303 1.00 87.00 106 GLU A C 1
ATOM 897 O O . GLU A 1 106 ? -8.952 9.669 23.858 1.00 87.00 106 GLU A O 1
ATOM 902 N N . GLN A 1 107 ? -11.029 8.918 23.516 1.00 89.19 107 GLN A N 1
ATOM 903 C CA . GLN A 1 107 ? -11.059 9.399 22.130 1.00 89.19 107 GLN A CA 1
ATOM 904 C C . GLN A 1 107 ? -11.015 10.928 22.065 1.00 89.19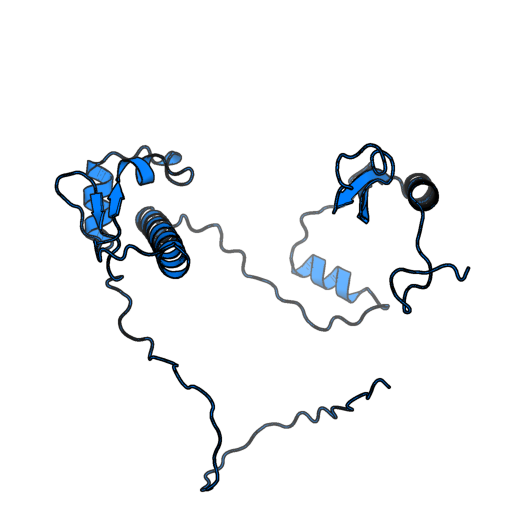 107 GLN A C 1
ATOM 906 O O . GLN A 1 107 ? -10.280 11.493 21.253 1.00 89.19 107 GLN A O 1
ATOM 911 N N . ILE A 1 108 ? -11.782 11.596 22.929 1.00 91.12 108 ILE A N 1
ATOM 912 C CA . ILE A 1 108 ? -11.789 13.054 23.050 1.00 91.12 108 ILE A CA 1
ATOM 913 C C . ILE A 1 108 ? -10.420 13.556 23.528 1.00 91.12 108 ILE A C 1
ATOM 915 O O . ILE A 1 108 ? -9.866 14.456 22.896 1.00 91.12 108 ILE A O 1
ATOM 919 N N . ARG A 1 109 ? -9.824 12.933 24.556 1.00 91.00 109 ARG A N 1
ATOM 920 C CA . ARG A 1 109 ? -8.469 13.243 25.048 1.00 91.00 109 ARG A CA 1
ATOM 921 C C . ARG A 1 109 ? -7.430 13.140 23.932 1.00 91.00 109 ARG A C 1
ATOM 923 O O . ARG A 1 109 ? -6.657 14.072 23.722 1.00 91.00 109 ARG A O 1
ATOM 930 N N . TYR A 1 110 ? -7.456 12.053 23.159 1.00 89.38 110 TYR A N 1
ATOM 931 C CA . TYR A 1 110 ? -6.562 11.864 22.017 1.00 89.38 110 TYR A CA 1
ATOM 932 C C . TYR A 1 110 ? -6.703 12.986 20.977 1.00 89.38 110 TYR A C 1
ATOM 934 O O . TYR A 1 110 ? -5.698 13.530 20.521 1.00 89.38 110 TYR A O 1
ATOM 942 N N . ILE A 1 111 ? -7.934 13.356 20.604 1.00 90.62 111 ILE A N 1
ATOM 943 C CA . ILE A 1 111 ? -8.180 14.415 19.609 1.00 90.62 111 ILE A CA 1
ATOM 944 C C . ILE A 1 111 ? -7.681 15.771 20.123 1.00 90.62 111 ILE A C 1
ATOM 946 O O . ILE A 1 111 ? -7.029 16.503 19.378 1.00 90.62 111 ILE A O 1
ATOM 950 N N . LEU A 1 112 ? -7.934 16.096 21.394 1.00 90.50 112 LEU A N 1
ATOM 951 C CA . LEU A 1 112 ? -7.440 17.329 22.013 1.00 90.50 112 LEU A CA 1
ATOM 952 C C . LEU A 1 112 ? -5.907 17.372 22.037 1.00 90.50 112 LEU A C 1
ATOM 954 O O . LEU A 1 112 ? -5.325 18.398 21.689 1.00 90.50 112 LEU A O 1
ATOM 958 N N . ASN A 1 113 ? -5.248 16.254 22.361 1.00 89.44 113 ASN A N 1
ATOM 959 C CA . ASN A 1 113 ? -3.789 16.163 22.324 1.00 89.44 113 ASN A CA 1
ATOM 960 C C . ASN A 1 113 ? -3.235 16.320 20.896 1.00 89.44 113 ASN A C 1
ATOM 962 O O . ASN A 1 113 ? -2.242 17.013 20.694 1.00 89.44 113 ASN A O 1
ATOM 966 N N . MET A 1 114 ? -3.902 15.752 19.887 1.00 87.94 114 MET A N 1
ATOM 967 C CA . MET A 1 114 ? -3.535 15.963 18.481 1.00 87.94 114 MET A CA 1
ATOM 968 C C . MET A 1 114 ? -3.637 17.439 18.077 1.00 87.94 114 MET A C 1
ATOM 970 O O . MET A 1 114 ? -2.721 17.962 17.445 1.00 87.94 114 MET A O 1
ATOM 974 N N . TYR A 1 115 ? -4.717 18.129 18.456 1.00 87.62 115 TYR A N 1
ATOM 975 C CA . TYR A 1 115 ? -4.872 19.561 18.186 1.00 87.62 115 TYR A CA 1
ATOM 976 C C . TYR A 1 115 ? -3.821 20.412 18.901 1.00 87.62 115 TYR A C 1
ATOM 978 O O . TYR A 1 115 ? -3.302 21.350 18.296 1.00 87.62 115 TYR A O 1
ATOM 986 N N . ARG A 1 116 ? -3.458 20.054 20.139 1.00 86.00 116 ARG A N 1
ATOM 987 C CA . ARG A 1 116 ? -2.356 20.686 20.875 1.00 86.00 116 ARG A CA 1
ATOM 988 C C . ARG A 1 116 ? -1.037 20.540 20.114 1.00 86.00 116 ARG A C 1
ATOM 990 O O . ARG A 1 116 ? -0.434 21.549 19.769 1.00 86.00 116 ARG A O 1
ATOM 997 N N . LEU A 1 117 ? -0.644 19.310 19.772 1.00 85.00 117 LEU A N 1
ATOM 998 C CA . LEU A 1 117 ? 0.610 19.027 19.062 1.00 85.00 117 LEU A CA 1
ATOM 999 C C . LEU A 1 117 ? 0.699 19.756 17.714 1.00 85.00 117 LEU A C 1
ATOM 1001 O O . LEU A 1 117 ? 1.745 20.303 17.377 1.00 85.00 117 LEU A O 1
ATOM 1005 N N . MET A 1 118 ? -0.396 19.806 16.949 1.00 83.06 118 MET A N 1
ATOM 1006 C CA . MET A 1 118 ? -0.438 20.535 15.674 1.00 83.06 118 MET A CA 1
ATOM 1007 C C . MET A 1 118 ? -0.254 22.042 15.848 1.00 83.06 118 MET A C 1
ATOM 1009 O O . MET A 1 118 ? 0.341 22.703 15.000 1.00 83.06 118 MET A O 1
ATOM 1013 N N . ALA A 1 119 ? -0.806 22.609 16.913 1.00 79.69 119 ALA A N 1
ATOM 1014 C CA . ALA A 1 119 ? -0.711 24.035 17.166 1.00 79.69 119 ALA A CA 1
ATOM 1015 C C . ALA A 1 119 ? 0.639 24.418 17.805 1.00 79.69 119 ALA A C 1
ATOM 1017 O O . ALA A 1 119 ? 1.165 25.478 17.482 1.00 79.69 119 ALA A O 1
ATOM 1018 N N . GLU A 1 120 ? 1.264 23.533 18.585 1.00 78.75 120 GLU A N 1
ATOM 1019 C CA . GLU A 1 120 ? 2.664 23.662 19.021 1.00 78.75 120 GLU A CA 1
ATOM 1020 C C . GLU A 1 120 ? 3.653 23.554 17.858 1.00 78.75 120 GLU A C 1
ATOM 1022 O O . GLU A 1 120 ? 4.635 24.288 17.796 1.00 78.75 120 GLU A O 1
ATOM 1027 N N . ASP A 1 121 ? 3.409 22.647 16.913 1.00 78.25 121 ASP A N 1
ATOM 1028 C CA . ASP A 1 121 ? 4.209 22.545 15.693 1.00 78.25 121 ASP A CA 1
ATOM 1029 C C . ASP A 1 121 ? 4.130 23.828 14.855 1.00 78.25 121 ASP A C 1
ATOM 1031 O O . ASP A 1 121 ? 5.160 24.363 14.443 1.00 78.25 121 ASP A O 1
ATOM 1035 N N . LYS A 1 122 ? 2.924 24.389 14.704 1.00 75.00 122 LYS A N 1
ATOM 1036 C CA . LYS A 1 122 ? 2.721 25.694 14.062 1.00 75.00 122 LYS A CA 1
ATOM 1037 C C . LYS A 1 122 ? 3.383 26.842 14.817 1.00 75.00 122 LYS A C 1
ATOM 1039 O O . LYS A 1 122 ? 3.910 27.729 14.166 1.00 75.00 122 LYS A O 1
ATOM 1044 N N . ALA A 1 123 ? 3.364 26.840 16.148 1.00 72.31 123 ALA A N 1
ATOM 1045 C CA . ALA A 1 123 ? 4.024 27.875 16.943 1.00 72.31 123 ALA A CA 1
ATOM 1046 C C . ALA A 1 123 ? 5.555 27.824 16.803 1.00 72.31 123 ALA A C 1
ATOM 1048 O O . ALA A 1 123 ? 6.198 28.862 16.788 1.00 72.31 123 ALA A O 1
ATOM 1049 N N . ARG A 1 124 ? 6.140 26.626 16.653 1.00 72.56 124 ARG A N 1
ATOM 1050 C CA . ARG A 1 124 ? 7.591 26.447 16.461 1.00 72.56 124 ARG A CA 1
ATOM 1051 C C . ARG A 1 124 ? 8.093 26.847 15.071 1.00 72.56 124 ARG A C 1
ATOM 1053 O O . ARG A 1 124 ? 9.266 27.179 14.939 1.00 72.56 124 ARG A O 1
ATOM 1060 N N . HIS A 1 125 ? 7.239 26.777 14.049 1.00 71.50 125 HIS A N 1
ATOM 1061 C CA . HIS A 1 125 ? 7.628 26.981 12.644 1.00 71.50 125 HIS A CA 1
ATOM 1062 C C . HIS A 1 125 ? 6.902 28.151 11.952 1.00 71.50 125 HIS A C 1
ATOM 1064 O O . HIS A 1 125 ? 7.113 28.381 10.762 1.00 71.50 125 HIS A O 1
ATOM 1070 N N . GLY A 1 126 ? 6.009 28.850 12.655 1.00 61.22 126 GLY A N 1
ATOM 1071 C CA . GLY A 1 126 ? 5.237 29.983 12.146 1.00 61.22 126 GLY A CA 1
ATOM 1072 C C . GLY A 1 126 ? 5.965 31.311 12.346 1.00 61.22 126 GLY A C 1
ATOM 1073 O O . GLY A 1 126 ? 6.596 31.517 13.375 1.00 61.22 126 GLY A O 1
ATOM 1074 N N . ASP A 1 127 ? 5.865 32.192 11.349 1.00 57.38 127 ASP A N 1
ATOM 1075 C CA . ASP A 1 127 ? 6.411 33.556 11.359 1.00 57.38 127 ASP A CA 1
ATOM 1076 C C . ASP A 1 127 ? 5.870 34.382 12.546 1.00 57.38 127 ASP A C 1
ATOM 1078 O O . ASP A 1 127 ? 4.720 34.216 12.968 1.00 57.38 127 ASP A O 1
ATOM 1082 N N . ASP A 1 128 ? 6.725 35.245 13.086 1.00 62.50 128 ASP A N 1
ATOM 1083 C CA . ASP A 1 128 ? 6.673 35.835 14.423 1.00 62.50 128 ASP A CA 1
ATOM 1084 C C . ASP A 1 128 ? 5.343 36.536 14.760 1.00 62.50 128 ASP A C 1
ATOM 1086 O O . ASP A 1 128 ? 4.998 37.562 14.175 1.00 62.50 128 ASP A O 1
ATOM 1090 N N . ASN A 1 129 ? 4.623 36.021 15.766 1.00 53.69 129 ASN A N 1
ATOM 1091 C CA . ASN A 1 129 ? 3.755 36.780 16.684 1.00 53.69 129 ASN A CA 1
ATOM 1092 C C . ASN A 1 129 ? 3.323 35.867 17.845 1.00 53.69 129 ASN A C 1
ATOM 1094 O O . ASN A 1 129 ? 2.212 35.335 17.887 1.00 53.69 129 ASN A O 1
ATOM 1098 N N . HIS A 1 130 ? 4.241 35.654 18.790 1.00 54.59 130 HIS A N 1
ATOM 1099 C CA . HIS A 1 130 ? 3.957 34.961 20.043 1.00 54.59 130 HIS A CA 1
ATOM 1100 C C . HIS A 1 130 ? 3.149 35.860 20.981 1.00 54.59 130 HIS A C 1
ATOM 1102 O O . HIS A 1 130 ? 3.689 36.466 21.905 1.00 54.59 130 HIS A O 1
ATOM 1108 N N . ASP A 1 131 ? 1.835 35.884 20.793 1.00 49.19 131 ASP A N 1
ATOM 1109 C CA . ASP A 1 131 ? 0.970 36.058 21.945 1.00 49.19 131 ASP A CA 1
ATOM 1110 C C . ASP A 1 131 ? 0.773 34.684 22.590 1.00 49.19 131 ASP A C 1
ATOM 1112 O O . ASP A 1 131 ? 0.171 33.777 22.009 1.00 49.19 131 ASP A O 1
ATOM 1116 N N . THR A 1 132 ? 1.297 34.527 23.804 1.00 58.31 132 THR A N 1
ATOM 1117 C CA . THR A 1 132 ? 1.069 33.385 24.698 1.00 58.31 132 THR A CA 1
ATOM 1118 C C . THR A 1 132 ? -0.397 33.368 25.147 1.00 58.31 132 THR A C 1
ATOM 1120 O O . THR A 1 132 ? -0.717 33.589 26.313 1.00 58.31 132 THR A O 1
ATOM 1123 N N . TYR A 1 133 ? -1.323 33.159 24.214 1.00 48.72 133 TYR A N 1
ATOM 1124 C CA . TYR A 1 133 ? -2.706 32.843 24.533 1.00 48.72 133 TYR A CA 1
ATOM 1125 C C . TYR A 1 133 ? -2.828 31.337 24.756 1.00 48.72 133 TYR A C 1
ATOM 1127 O O . TYR A 1 133 ? -2.165 30.556 24.068 1.00 48.72 133 TYR A O 1
ATOM 1135 N N . PRO A 1 134 ? -3.685 30.897 25.693 1.00 59.50 134 PRO A N 1
ATOM 1136 C CA . PRO A 1 134 ? -4.002 29.486 25.807 1.00 59.50 134 PRO A CA 1
ATOM 1137 C C . PRO A 1 134 ? -4.468 28.990 24.438 1.00 59.50 134 PRO A C 1
ATOM 1139 O O . PRO A 1 134 ? -5.407 29.545 23.859 1.00 59.50 134 PRO A O 1
ATOM 1142 N N . LEU A 1 135 ? -3.810 27.952 23.918 1.00 77.94 135 LEU A N 1
ATOM 1143 C CA . LEU A 1 135 ? -4.297 27.255 22.739 1.00 77.94 135 LEU A CA 1
ATOM 1144 C C . LEU A 1 135 ? -5.727 26.812 23.047 1.00 77.94 135 LEU A C 1
ATOM 1146 O O . LEU A 1 135 ? -5.946 26.051 23.986 1.00 77.94 135 LEU A O 1
ATOM 1150 N N . THR A 1 136 ? -6.705 27.324 22.306 1.00 85.38 136 THR A N 1
ATOM 1151 C CA . THR A 1 136 ? -8.112 26.981 22.518 1.00 85.38 136 THR A CA 1
ATOM 1152 C C . THR A 1 136 ? -8.694 26.283 21.303 1.00 85.38 136 THR A C 1
ATOM 1154 O O . THR A 1 136 ? -8.361 26.594 20.160 1.00 85.38 136 THR A O 1
ATOM 1157 N N . VAL A 1 137 ? -9.601 25.342 21.550 1.00 87.44 137 VAL A N 1
ATOM 1158 C CA . VAL A 1 137 ? -10.386 24.660 20.518 1.00 87.44 137 VAL A CA 1
ATOM 1159 C C . VAL A 1 137 ? -11.865 24.903 20.765 1.00 87.44 137 VAL A C 1
ATOM 1161 O O . VAL A 1 137 ? -12.362 24.722 21.870 1.00 87.44 137 VAL A O 1
ATOM 1164 N N . ASN A 1 138 ? -12.588 25.314 19.725 1.00 89.25 138 ASN A N 1
ATOM 1165 C CA . ASN A 1 138 ? -14.038 25.465 19.792 1.00 89.25 138 ASN A CA 1
ATOM 1166 C C . ASN A 1 138 ? -14.712 24.084 19.905 1.00 89.25 138 ASN A C 1
ATOM 1168 O O . ASN A 1 138 ? -14.396 23.190 19.118 1.00 89.25 138 ASN A O 1
ATOM 1172 N N . CYS A 1 139 ? -15.670 23.917 20.823 1.00 88.88 139 CYS A N 1
ATOM 1173 C CA . CYS A 1 139 ? -16.387 22.649 21.014 1.00 88.88 139 CYS A CA 1
ATOM 1174 C C . CYS A 1 139 ? -17.020 22.121 19.720 1.00 88.88 139 CYS A C 1
ATOM 1176 O O . CYS A 1 139 ? -16.982 20.920 19.467 1.00 88.88 139 CYS A O 1
ATOM 1178 N N . GLN A 1 140 ? -17.525 23.001 18.853 1.00 89.25 140 GLN A N 1
ATOM 1179 C CA . GLN A 1 140 ? -18.111 22.609 17.574 1.00 89.25 140 GLN A CA 1
ATOM 1180 C C . GLN A 1 140 ? -17.095 21.922 16.649 1.00 89.25 140 GLN A C 1
ATOM 1182 O O . GLN A 1 140 ? -17.462 21.016 15.903 1.00 89.25 140 GLN A O 1
ATOM 1187 N N . ALA A 1 141 ? -15.813 22.301 16.713 1.00 87.88 141 ALA A N 1
ATOM 1188 C CA . ALA A 1 141 ? -14.751 21.645 15.949 1.00 87.88 141 ALA A CA 1
ATOM 1189 C C . ALA A 1 141 ? -14.484 20.212 16.440 1.00 87.88 141 ALA A C 1
ATOM 1191 O O . ALA A 1 141 ? -14.065 19.358 15.659 1.00 87.88 141 ALA A O 1
ATOM 1192 N N . LEU A 1 142 ? -14.747 19.944 17.721 1.00 90.06 142 LEU A N 1
ATOM 1193 C CA . LEU A 1 142 ? -14.683 18.607 18.302 1.00 90.06 142 LEU A CA 1
ATOM 1194 C C . LEU A 1 142 ? -15.926 17.789 17.924 1.00 90.06 142 LEU A C 1
ATOM 1196 O O . LEU A 1 142 ? -15.785 16.682 17.417 1.00 90.06 142 LEU A O 1
ATOM 1200 N N . ILE A 1 143 ? -17.130 18.356 18.075 1.00 90.88 143 ILE A N 1
ATOM 1201 C CA . ILE A 1 143 ? -18.407 17.708 17.703 1.00 90.88 143 ILE A CA 1
ATOM 1202 C C . ILE A 1 143 ? -18.394 17.275 16.230 1.00 90.88 143 ILE A C 1
ATOM 1204 O O . ILE A 1 143 ? -18.817 16.171 15.896 1.00 90.88 143 ILE A O 1
ATOM 1208 N N . ASN A 1 144 ? -17.849 18.118 15.351 1.00 90.06 144 ASN A N 1
ATOM 1209 C CA . ASN A 1 144 ? -17.775 17.850 13.915 1.00 90.06 144 ASN A CA 1
ATOM 1210 C C . ASN A 1 144 ? -16.605 16.933 13.514 1.00 90.06 144 ASN A C 1
ATOM 1212 O O . ASN A 1 144 ? -16.419 16.667 12.324 1.00 90.06 144 ASN A O 1
ATOM 1216 N N . HIS A 1 145 ? -15.783 16.466 14.459 1.00 89.62 145 HIS A N 1
ATOM 1217 C CA . HIS A 1 145 ? -14.634 15.630 14.135 1.00 89.62 145 HIS A CA 1
ATOM 1218 C C . HIS A 1 145 ? -15.104 14.258 13.611 1.00 89.62 145 HIS A C 1
ATOM 1220 O O . HIS A 1 145 ? -15.934 13.619 14.261 1.00 89.62 145 HIS A O 1
ATOM 1226 N N . PRO A 1 146 ? -14.550 13.726 12.500 1.00 90.00 146 PRO A N 1
ATOM 1227 C CA . PRO A 1 146 ? -15.041 12.492 11.873 1.00 90.00 146 PRO A CA 1
ATOM 1228 C C . PRO A 1 146 ? -15.121 11.277 12.805 1.00 90.00 146 PRO A C 1
ATOM 1230 O O . PRO A 1 146 ? -16.000 10.435 12.649 1.00 90.00 146 PRO A O 1
ATOM 1233 N N . ARG A 1 147 ? -14.226 11.195 13.800 1.00 87.56 147 ARG A N 1
ATOM 1234 C CA . ARG A 1 147 ? -14.239 10.120 14.811 1.00 87.56 147 ARG A CA 1
ATOM 1235 C C . ARG A 1 147 ? -15.362 10.250 15.849 1.00 87.56 147 ARG A C 1
ATOM 1237 O O . ARG A 1 147 ? -15.688 9.261 16.491 1.00 87.56 147 ARG A O 1
ATOM 1244 N N . LEU A 1 148 ? -15.934 11.443 16.021 1.00 89.19 148 LEU A N 1
ATOM 1245 C CA . LEU A 1 148 ? -16.940 11.732 17.046 1.00 89.19 148 LEU A CA 1
ATOM 1246 C C . LEU A 1 148 ? -18.372 11.826 16.499 1.00 89.19 148 LEU A C 1
ATOM 1248 O O . LEU A 1 148 ? -19.316 11.709 17.278 1.00 89.19 148 LEU A O 1
ATOM 1252 N N . LEU A 1 149 ? -18.549 11.942 15.175 1.00 87.19 149 LEU A N 1
ATOM 1253 C CA . LEU A 1 149 ? -19.866 12.067 14.529 1.00 87.19 149 LEU A CA 1
ATOM 1254 C C . LEU A 1 149 ? -20.851 10.953 14.915 1.00 87.19 149 LEU A C 1
ATOM 1256 O O . LEU A 1 149 ? -22.044 11.204 15.035 1.00 87.19 149 LEU A O 1
ATOM 1260 N N . GLN A 1 150 ? -20.360 9.735 15.152 1.00 87.62 150 GLN A N 1
ATOM 1261 C CA . GLN A 1 150 ? -21.204 8.595 15.523 1.00 87.62 150 GLN A CA 1
ATOM 1262 C C . GLN A 1 150 ? -21.865 8.721 16.908 1.00 87.62 150 GLN A C 1
ATOM 1264 O O . GLN A 1 150 ? -22.806 7.986 17.195 1.00 87.62 150 GLN A O 1
ATOM 1269 N N . TYR A 1 151 ? -21.383 9.627 17.765 1.00 86.69 151 TYR A N 1
ATOM 1270 C CA . TYR A 1 151 ? -21.856 9.780 19.143 1.00 86.69 151 TYR A CA 1
ATOM 1271 C C . TYR A 1 151 ? -22.911 10.882 19.319 1.00 86.69 151 TYR A C 1
ATOM 1273 O O . TYR A 1 151 ? -23.453 11.000 20.412 1.00 86.69 151 TYR A O 1
ATOM 1281 N N . ASN A 1 152 ? -23.221 11.668 18.274 1.00 87.94 152 ASN A N 1
ATOM 1282 C CA . ASN A 1 152 ? -24.228 12.746 18.302 1.00 87.94 152 ASN A CA 1
ATOM 1283 C C . ASN A 1 152 ? -24.108 13.689 19.521 1.00 87.94 152 ASN A C 1
ATOM 1285 O O . ASN A 1 152 ? -25.109 14.033 20.146 1.00 87.94 152 ASN A O 1
ATOM 1289 N N . LEU A 1 153 ? -22.880 14.081 19.872 1.00 90.56 153 LEU A N 1
ATOM 1290 C CA . LEU A 1 153 ? -22.593 14.841 21.093 1.00 90.56 153 LEU A CA 1
ATOM 1291 C C . LEU A 1 153 ? -23.180 16.253 21.057 1.00 90.56 153 LEU A C 1
ATOM 1293 O O . LEU A 1 153 ? -23.024 16.976 20.071 1.00 90.56 153 LEU A O 1
ATOM 1297 N N . THR A 1 154 ? -23.773 16.669 22.173 1.00 91.56 154 THR A N 1
ATOM 1298 C CA . THR A 1 154 ? -24.123 18.068 22.442 1.00 91.56 154 THR A CA 1
ATOM 1299 C C . THR A 1 154 ? -22.961 18.809 23.111 1.00 91.56 154 THR A C 1
ATOM 1301 O O . THR A 1 154 ? -21.970 18.214 23.549 1.00 91.56 154 THR A O 1
ATOM 1304 N N . VAL A 1 155 ? -23.060 20.138 23.198 1.00 89.62 155 VAL A N 1
ATOM 1305 C CA . VAL A 1 155 ? -22.069 20.948 23.927 1.00 89.62 155 VAL A CA 1
ATOM 1306 C C . VAL A 1 155 ? -22.105 20.617 25.423 1.00 89.62 155 VAL A C 1
ATOM 1308 O O . VAL A 1 155 ? -21.062 20.597 26.073 1.00 89.62 155 VAL A O 1
ATOM 1311 N N . GLU A 1 156 ? -23.283 20.306 25.961 1.00 88.50 156 GLU A N 1
ATOM 1312 C CA . GLU A 1 156 ? -23.488 19.889 27.347 1.00 88.50 156 GLU A CA 1
ATOM 1313 C C . GLU A 1 156 ? -22.814 18.543 27.646 1.00 88.50 156 GLU A C 1
ATOM 1315 O O . GLU A 1 156 ? -22.146 18.416 28.675 1.00 88.50 156 GLU A O 1
ATOM 1320 N N . ASP A 1 157 ? -22.906 17.576 26.726 1.00 88.69 157 ASP A N 1
ATOM 1321 C CA . ASP A 1 157 ? -22.209 16.288 26.854 1.00 88.69 157 ASP A CA 1
ATOM 1322 C C . ASP A 1 157 ? -20.692 16.491 26.886 1.00 88.69 157 ASP A C 1
ATOM 1324 O O . ASP A 1 157 ? -19.996 15.951 27.750 1.00 88.69 157 ASP A O 1
ATOM 1328 N N . LEU A 1 158 ? -20.173 17.326 25.975 1.00 89.56 158 LEU A N 1
ATOM 1329 C CA . LEU A 1 158 ? -18.758 17.680 25.970 1.00 89.56 158 LEU A CA 1
ATOM 1330 C C . LEU A 1 158 ? -18.355 18.380 27.260 1.00 89.56 158 LEU A C 1
ATOM 1332 O O . LEU A 1 158 ? -17.318 18.037 27.806 1.00 89.56 158 LEU A O 1
ATOM 1336 N N . LYS A 1 159 ? -19.158 19.304 27.794 1.00 89.19 159 LYS A N 1
ATOM 1337 C CA . LYS A 1 159 ? -18.836 19.994 29.050 1.00 89.19 159 LYS A CA 1
ATOM 1338 C C . LYS A 1 159 ? -18.547 19.006 30.179 1.00 89.19 159 LYS A C 1
ATOM 1340 O O . LYS A 1 159 ? -17.536 19.154 30.861 1.00 89.19 159 LYS A O 1
ATOM 1345 N N . HIS A 1 160 ? -19.405 17.998 30.339 1.00 87.38 160 HIS A N 1
ATOM 1346 C CA . HIS A 1 160 ? -19.225 16.980 31.369 1.00 87.38 160 HIS A CA 1
ATOM 1347 C C . HIS A 1 160 ? -17.986 16.115 31.108 1.00 87.38 160 HIS A C 1
ATOM 1349 O O . HIS A 1 160 ? -17.197 15.872 32.018 1.00 87.38 160 HIS A O 1
ATOM 1355 N N . ILE A 1 161 ? -17.771 15.698 29.857 1.00 89.44 161 ILE A N 1
ATOM 1356 C CA . ILE A 1 161 ? -16.610 14.879 29.489 1.00 89.44 161 ILE A CA 1
ATOM 1357 C C . ILE A 1 161 ? -15.301 15.648 29.692 1.00 89.44 161 ILE A C 1
ATOM 1359 O O . ILE A 1 161 ? -14.381 15.102 30.289 1.00 89.44 161 ILE A O 1
ATOM 1363 N N . ILE A 1 162 ? -15.230 16.902 29.235 1.00 90.31 162 ILE A N 1
ATOM 1364 C CA . ILE A 1 162 ? -14.073 17.803 29.351 1.00 90.31 162 ILE A CA 1
ATOM 1365 C C . ILE A 1 162 ? -13.672 17.996 30.819 1.00 90.31 162 ILE A C 1
ATOM 1367 O O . ILE A 1 162 ? -12.486 17.917 31.135 1.00 90.31 162 ILE A O 1
ATOM 1371 N N . GLU A 1 163 ? -14.652 18.167 31.710 1.00 87.19 163 GLU A N 1
ATOM 1372 C CA . GLU A 1 163 ? -14.423 18.251 33.155 1.00 87.19 163 GLU A CA 1
ATOM 1373 C C . GLU A 1 163 ? -13.852 16.941 33.724 1.00 87.19 163 GLU A C 1
ATOM 1375 O O . GLU A 1 163 ? -12.868 16.977 34.462 1.00 87.19 163 GLU A O 1
ATOM 1380 N N . ILE A 1 164 ? -14.397 15.785 33.324 1.00 86.50 164 ILE A N 1
ATOM 1381 C CA . ILE A 1 164 ? -13.904 14.466 33.759 1.00 86.50 164 ILE A CA 1
ATOM 1382 C C . ILE A 1 164 ? -12.456 14.228 33.318 1.00 86.50 164 ILE A C 1
ATOM 1384 O O . ILE A 1 164 ? -11.647 13.726 34.097 1.00 86.50 164 ILE A O 1
ATOM 1388 N N . ILE A 1 165 ? -12.104 14.590 32.081 1.00 88.88 165 ILE A N 1
ATOM 1389 C CA . ILE A 1 165 ? -10.749 14.366 31.556 1.00 88.88 165 ILE A CA 1
ATOM 1390 C C . ILE A 1 165 ? -9.716 15.388 32.061 1.00 88.88 165 ILE A C 1
ATOM 1392 O O . ILE A 1 165 ? -8.531 15.240 31.749 1.00 88.88 165 ILE A O 1
ATOM 1396 N N . GLY A 1 166 ? -10.140 16.385 32.848 1.00 84.81 166 GLY A N 1
ATOM 1397 C CA . GLY A 1 166 ? -9.277 17.380 33.494 1.00 84.81 166 GLY A CA 1
ATOM 1398 C C . GLY A 1 166 ? -8.992 18.635 32.664 1.00 84.81 166 GLY A C 1
ATOM 1399 O O . GLY A 1 166 ? -8.161 19.452 33.057 1.00 84.81 166 GLY A O 1
ATOM 1400 N N . TYR A 1 167 ? -9.676 18.817 31.533 1.00 86.88 167 TYR A N 1
ATOM 1401 C CA . TYR A 1 167 ? -9.553 20.011 30.697 1.00 86.88 167 TYR A CA 1
ATOM 1402 C C . TYR A 1 167 ? -10.513 21.111 31.179 1.00 86.88 167 TYR A C 1
ATOM 1404 O O . TYR A 1 167 ? -11.539 20.851 31.807 1.00 86.88 167 TYR A O 1
ATOM 1412 N N . LYS A 1 168 ? -10.199 22.375 30.871 1.00 86.94 168 LYS A N 1
ATOM 1413 C CA . LYS A 1 168 ? -11.051 23.520 31.230 1.00 86.94 168 LYS A CA 1
ATOM 1414 C C . LYS A 1 168 ? -11.799 24.041 30.015 1.00 86.94 168 LYS A C 1
ATOM 1416 O O . LYS A 1 168 ? -11.207 24.250 28.959 1.00 86.94 168 LYS A O 1
ATOM 1421 N N . MET A 1 169 ? -13.086 24.318 30.194 1.00 86.81 169 MET A N 1
ATOM 1422 C CA . MET A 1 169 ? -13.925 24.941 29.176 1.00 86.81 169 MET A CA 1
ATOM 1423 C C . MET A 1 169 ? -14.320 26.358 29.600 1.00 86.81 169 MET A C 1
ATOM 1425 O O . MET A 1 169 ? -14.757 26.588 30.727 1.00 86.81 169 MET A O 1
ATOM 1429 N N . LEU A 1 170 ? -14.156 27.313 28.692 1.00 85.88 170 LEU A N 1
ATOM 1430 C CA . LEU A 1 170 ? -14.558 28.705 28.836 1.00 85.88 170 LEU A CA 1
ATOM 1431 C C . LEU A 1 170 ? -16.061 28.880 28.561 1.00 85.88 170 LEU A C 1
ATOM 1433 O O . LEU A 1 170 ? -16.685 28.087 27.857 1.00 85.88 170 LEU A O 1
ATOM 1437 N N . HIS A 1 171 ? -16.633 29.979 29.065 1.00 82.50 171 HIS A N 1
ATOM 1438 C CA . HIS A 1 171 ? -18.054 30.328 28.907 1.00 82.50 171 HIS A CA 1
ATOM 1439 C C . HIS A 1 171 ? -18.497 30.516 27.443 1.00 82.50 171 HIS A C 1
ATOM 1441 O O . HIS A 1 171 ? -19.687 30.471 27.152 1.00 82.50 171 HIS A O 1
ATOM 1447 N N . ASN A 1 172 ? -17.555 30.725 26.521 1.00 85.12 172 ASN A N 1
ATOM 1448 C CA . ASN A 1 172 ? -17.783 30.877 25.083 1.00 85.12 172 ASN A CA 1
ATOM 1449 C C . ASN A 1 172 ? -17.630 29.552 24.301 1.00 85.12 172 ASN A C 1
ATOM 1451 O O . ASN A 1 172 ? -17.377 29.585 23.097 1.00 85.12 172 ASN A O 1
ATOM 1455 N N . ASN A 1 173 ? -17.757 28.398 24.969 1.00 87.62 173 ASN A N 1
ATOM 1456 C CA . ASN A 1 173 ? -17.617 27.059 24.377 1.00 87.62 173 ASN A CA 1
ATOM 1457 C C . ASN A 1 173 ? -16.239 26.808 23.737 1.00 87.62 173 ASN A C 1
ATOM 1459 O O . ASN A 1 173 ? -16.121 26.140 22.706 1.00 87.62 173 ASN A O 1
ATOM 1463 N N . GLN A 1 174 ? -15.188 27.363 24.340 1.00 88.94 174 GLN A N 1
ATOM 1464 C CA . GLN A 1 174 ? -13.804 27.070 23.983 1.00 88.94 174 GLN A CA 1
ATOM 1465 C C . GLN A 1 174 ? -13.151 26.187 25.044 1.00 88.94 174 GLN A C 1
ATOM 1467 O O . GLN A 1 174 ? -13.255 26.458 26.234 1.00 88.94 174 GLN A O 1
ATOM 1472 N N . ILE A 1 175 ? -12.453 25.145 24.611 1.00 89.06 175 ILE A N 1
ATOM 1473 C CA . ILE A 1 175 ? -11.680 24.232 25.453 1.00 89.06 175 ILE A CA 1
ATOM 1474 C C . ILE A 1 175 ? -10.237 24.725 25.471 1.00 89.06 175 ILE A C 1
ATOM 1476 O O . ILE A 1 175 ? -9.652 24.930 24.411 1.00 89.06 175 ILE A O 1
ATOM 1480 N N . ILE A 1 176 ? -9.670 24.913 26.658 1.00 86.88 176 ILE A N 1
ATOM 1481 C CA . ILE A 1 176 ? -8.269 25.290 26.852 1.00 86.88 176 ILE A CA 1
ATOM 1482 C C . ILE A 1 176 ? -7.404 24.035 26.736 1.00 86.88 176 ILE A C 1
ATOM 1484 O O . ILE A 1 176 ? -7.605 23.089 27.487 1.00 86.88 176 ILE A O 1
ATOM 1488 N N . LEU A 1 177 ? -6.428 24.050 25.829 1.00 83.06 177 LEU A N 1
ATOM 1489 C CA . LEU A 1 177 ? -5.451 22.982 25.590 1.00 83.06 177 LEU A CA 1
ATOM 1490 C C . LEU A 1 177 ? -4.139 23.166 26.378 1.00 83.06 177 LEU A C 1
ATOM 1492 O O . LEU A 1 177 ? -3.145 22.521 26.052 1.00 83.06 177 LEU A O 1
ATOM 1496 N N . ALA A 1 178 ? -4.111 24.077 27.356 1.00 69.81 178 ALA A N 1
ATOM 1497 C CA . ALA A 1 178 ? -2.938 24.302 28.202 1.00 69.81 178 ALA A CA 1
ATOM 1498 C C . ALA A 1 178 ? -2.601 23.052 29.033 1.00 69.81 178 ALA A C 1
ATOM 1500 O O . ALA A 1 178 ? -3.505 22.276 29.333 1.00 69.81 178 ALA A O 1
ATOM 1501 N N . GLU A 1 179 ? -1.307 22.916 29.345 1.00 58.66 179 GLU A N 1
ATOM 1502 C CA . GLU A 1 179 ? -0.597 21.796 29.990 1.00 58.66 179 GLU A CA 1
ATOM 1503 C C . GLU A 1 179 ? -1.470 20.639 30.488 1.00 58.66 179 GLU A C 1
ATOM 1505 O O . GLU A 1 179 ? -2.307 20.783 31.381 1.00 58.66 179 GLU A O 1
ATOM 1510 N N . ASP A 1 180 ? -1.220 19.469 29.896 1.00 52.88 180 ASP A N 1
ATOM 1511 C CA . ASP A 1 180 ? -1.816 18.200 30.286 1.00 52.88 180 ASP A CA 1
ATOM 1512 C C . ASP A 1 180 ? -1.682 18.012 31.812 1.00 52.88 180 ASP A C 1
ATOM 1514 O O . ASP A 1 180 ? -0.560 17.988 32.326 1.00 52.88 180 ASP A O 1
ATOM 1518 N N . PRO A 1 181 ? -2.791 17.843 32.558 1.00 51.06 181 PRO A N 1
ATOM 1519 C CA . PRO A 1 181 ? -2.738 17.576 33.994 1.00 51.06 181 PRO A CA 1
ATOM 1520 C C . PRO A 1 181 ? -1.918 16.328 34.361 1.00 51.06 181 PRO A C 1
ATOM 1522 O O . PRO A 1 181 ? -1.630 16.113 35.537 1.00 51.06 181 PRO A O 1
ATOM 1525 N N . THR A 1 182 ? -1.579 15.482 33.380 1.00 50.22 182 THR A N 1
ATOM 1526 C CA . THR A 1 182 ? -0.844 14.229 33.570 1.00 50.22 182 THR A CA 1
ATOM 1527 C C . THR A 1 182 ? 0.642 14.295 33.212 1.00 50.22 182 THR A C 1
ATOM 1529 O O . THR A 1 182 ? 1.372 13.369 33.561 1.00 50.22 182 THR A O 1
ATOM 1532 N N . THR A 1 183 ? 1.150 15.387 32.626 1.00 43.72 183 THR A N 1
ATOM 1533 C CA . THR A 1 183 ? 2.600 15.564 32.426 1.00 43.72 183 THR A CA 1
ATOM 1534 C C . THR A 1 183 ? 3.255 16.177 33.661 1.00 43.72 183 THR A C 1
ATOM 1536 O O . THR A 1 183 ? 3.747 17.299 33.638 1.00 43.72 183 THR A O 1
ATOM 1539 N N . CYS A 1 184 ? 3.288 15.416 34.754 1.00 34.78 184 CYS A N 1
ATOM 1540 C CA . CYS A 1 184 ? 4.341 15.557 35.754 1.00 34.78 184 CYS A CA 1
ATOM 1541 C C . CYS A 1 184 ? 5.357 14.434 35.497 1.00 34.78 184 CYS A C 1
ATOM 1543 O O . CYS A 1 184 ? 4.978 13.271 35.437 1.00 34.78 184 CYS A O 1
ATOM 1545 N N . THR A 1 185 ? 6.630 14.817 35.364 1.00 37.97 185 THR A N 1
ATOM 1546 C CA . THR A 1 185 ? 7.835 13.994 35.139 1.00 37.97 185 THR A CA 1
ATOM 1547 C C . THR A 1 185 ? 8.032 13.430 33.728 1.00 37.97 185 THR A C 1
ATOM 1549 O O . THR A 1 185 ? 7.740 12.272 33.450 1.00 37.97 185 THR A O 1
ATOM 1552 N N . HIS A 1 186 ? 8.677 14.219 32.872 1.00 33.47 186 HIS A N 1
ATOM 1553 C CA . HIS A 1 186 ? 9.797 13.689 32.102 1.00 33.47 186 HIS A CA 1
ATOM 1554 C C . HIS A 1 186 ? 10.895 14.749 32.061 1.00 33.47 186 HIS A C 1
ATOM 1556 O O . HIS A 1 186 ? 10.695 15.850 31.564 1.00 33.47 186 HIS A O 1
ATOM 1562 N N . GLU A 1 187 ? 12.003 14.406 32.706 1.00 32.09 187 GLU A N 1
ATOM 1563 C CA . GLU A 1 187 ? 13.194 15.221 32.890 1.00 32.09 187 GLU A CA 1
ATOM 1564 C C . GLU A 1 187 ? 13.750 15.712 31.549 1.00 32.09 187 GLU A C 1
ATOM 1566 O O . GLU A 1 187 ? 13.833 14.964 30.569 1.00 32.09 187 GLU A O 1
ATOM 1571 N N . ASP A 1 188 ? 14.135 16.985 31.543 1.00 31.39 188 ASP A N 1
ATOM 1572 C CA . ASP A 1 188 ? 14.826 17.673 30.466 1.00 31.39 188 ASP A CA 1
ATOM 1573 C C . ASP A 1 188 ? 16.122 16.941 30.083 1.00 31.39 188 ASP A C 1
ATOM 1575 O O . ASP A 1 188 ? 17.148 17.066 30.751 1.00 31.39 188 ASP A O 1
ATOM 1579 N N . TYR A 1 189 ? 16.123 16.237 28.951 1.00 30.44 189 TYR A N 1
ATOM 1580 C CA . TYR A 1 189 ? 17.367 15.887 28.265 1.00 30.44 189 TYR A CA 1
ATOM 1581 C C . TYR A 1 189 ? 17.729 16.988 27.268 1.00 30.44 189 TYR A C 1
ATOM 1583 O O . TYR A 1 189 ? 17.644 16.821 26.053 1.00 30.44 189 TYR A O 1
ATOM 1591 N N . HIS A 1 190 ? 18.170 18.125 27.802 1.00 34.81 190 HIS A N 1
ATOM 1592 C CA . HIS A 1 190 ? 19.071 19.020 27.087 1.00 34.81 190 HIS A CA 1
ATOM 1593 C C . HIS A 1 190 ? 20.498 18.754 27.566 1.00 34.81 190 HIS A C 1
ATOM 1595 O O . HIS A 1 190 ? 20.917 19.257 28.604 1.00 34.81 190 HIS A O 1
ATOM 1601 N N . THR A 1 191 ? 21.279 18.029 26.769 1.00 32.91 191 THR A N 1
ATOM 1602 C CA . THR A 1 191 ? 22.741 18.140 26.817 1.00 32.91 191 THR A CA 1
ATOM 1603 C C . THR A 1 191 ? 23.277 18.346 25.412 1.00 32.91 191 THR A C 1
ATOM 1605 O O . THR A 1 191 ? 23.318 17.430 24.596 1.00 32.91 191 THR A O 1
ATOM 1608 N N . ASN A 1 192 ? 23.656 19.601 25.164 1.00 30.78 192 ASN A N 1
ATOM 1609 C CA . ASN A 1 192 ? 24.589 20.010 24.127 1.00 30.78 192 ASN A CA 1
ATOM 1610 C C . ASN A 1 192 ? 25.928 19.305 24.364 1.00 30.78 192 ASN A C 1
ATOM 1612 O O . ASN A 1 192 ? 26.502 19.433 25.446 1.00 30.78 192 ASN A O 1
ATOM 1616 N N . ASP A 1 193 ? 26.423 18.609 23.347 1.00 30.38 193 ASP A N 1
ATOM 1617 C CA . ASP A 1 193 ? 27.760 18.028 23.338 1.00 30.38 193 ASP A CA 1
ATOM 1618 C C . ASP A 1 193 ? 28.759 19.084 22.833 1.00 30.38 193 ASP A C 1
ATOM 1620 O O . ASP A 1 193 ? 28.762 19.458 21.660 1.00 30.38 193 ASP A O 1
ATOM 1624 N N . HIS A 1 194 ? 29.599 19.583 23.740 1.00 32.69 194 HIS A N 1
ATOM 1625 C CA . HIS A 1 194 ? 30.884 20.196 23.416 1.00 32.69 194 HIS A CA 1
ATOM 1626 C C . HIS A 1 194 ? 31.951 19.615 24.353 1.00 32.69 194 HIS A C 1
ATOM 1628 O O . HIS A 1 194 ? 31.811 19.637 25.575 1.00 32.69 194 HIS A O 1
ATOM 1634 N N . ASP A 1 195 ? 33.008 19.099 23.725 1.00 30.75 195 ASP A N 1
ATOM 1635 C CA . ASP A 1 195 ? 34.252 18.546 24.266 1.00 30.75 195 ASP A CA 1
ATOM 1636 C C . ASP A 1 195 ? 34.747 19.130 25.605 1.00 30.75 195 ASP A C 1
ATOM 1638 O O . ASP A 1 195 ? 35.047 20.319 25.696 1.00 30.75 195 ASP A O 1
ATOM 1642 N N . HIS A 1 196 ? 35.006 18.262 26.597 1.00 30.77 196 HIS A N 1
ATOM 1643 C CA . HIS A 1 196 ? 36.377 17.934 27.034 1.00 30.77 196 HIS A CA 1
ATOM 1644 C C . HIS A 1 196 ? 36.447 17.002 28.271 1.00 30.77 196 HIS A C 1
ATOM 1646 O O . HIS A 1 196 ? 35.994 17.332 29.359 1.00 30.77 196 HIS A O 1
ATOM 1652 N N . ARG A 1 197 ? 37.232 15.924 28.102 1.00 26.41 197 ARG A N 1
ATOM 1653 C CA . ARG A 1 197 ? 38.307 15.431 28.999 1.00 26.41 197 ARG A CA 1
ATOM 1654 C C . ARG A 1 197 ? 37.954 14.793 30.365 1.00 26.41 197 ARG A C 1
ATOM 1656 O O . ARG A 1 197 ? 37.791 15.464 31.370 1.00 26.41 197 ARG A O 1
ATOM 1663 N N . SER A 1 198 ? 38.106 13.462 30.380 1.00 27.44 198 SER A N 1
ATOM 1664 C CA . SER A 1 198 ? 38.657 12.579 31.433 1.00 27.44 198 SER A CA 1
ATOM 1665 C C . SER A 1 198 ? 38.295 12.810 32.910 1.00 27.44 198 SER A C 1
ATOM 1667 O O . SER A 1 198 ? 38.809 13.723 33.545 1.00 27.44 198 SER A O 1
ATOM 1669 N N . THR A 1 199 ? 37.681 11.802 33.543 1.00 29.83 199 THR A N 1
ATOM 1670 C CA . THR A 1 199 ? 38.371 10.873 34.475 1.00 29.83 199 THR A CA 1
ATOM 1671 C C . THR A 1 199 ? 37.442 9.745 34.954 1.00 29.83 199 THR A C 1
ATOM 1673 O O . THR A 1 199 ? 36.283 9.951 35.287 1.00 29.83 199 THR A O 1
ATOM 1676 N N . ASN A 1 200 ? 37.993 8.528 34.959 1.00 28.52 200 ASN A N 1
ATOM 1677 C CA . ASN A 1 200 ? 37.399 7.270 35.420 1.00 28.52 200 ASN A CA 1
ATOM 1678 C C . ASN A 1 200 ? 37.235 7.215 36.946 1.00 28.52 200 ASN A C 1
ATOM 1680 O O . ASN A 1 200 ? 38.150 7.633 37.649 1.00 28.52 200 ASN A O 1
ATOM 1684 N N . ASN A 1 201 ? 36.187 6.525 37.427 1.00 29.34 201 ASN A N 1
ATOM 1685 C CA . ASN A 1 201 ? 36.297 5.507 38.487 1.00 29.34 201 ASN A CA 1
ATOM 1686 C C . ASN A 1 201 ? 35.063 4.569 38.563 1.00 29.34 201 ASN A C 1
ATOM 1688 O O . ASN A 1 201 ? 34.009 4.930 39.066 1.00 29.34 201 ASN A O 1
ATOM 1692 N N . LYS A 1 202 ? 35.269 3.349 38.041 1.00 28.81 202 LYS A N 1
ATOM 1693 C CA . LYS A 1 202 ? 34.828 1.997 38.463 1.00 28.81 202 LYS A CA 1
ATOM 1694 C C . LYS A 1 202 ? 33.619 1.835 39.409 1.00 28.81 202 LYS A C 1
ATOM 1696 O O . LYS A 1 202 ? 33.724 2.171 40.583 1.00 28.81 202 LYS A O 1
ATOM 1701 N N . THR A 1 203 ? 32.642 1.013 39.001 1.00 29.00 203 THR A N 1
ATOM 1702 C CA . THR A 1 203 ? 32.380 -0.302 39.644 1.00 29.00 203 THR A CA 1
ATOM 1703 C C . THR A 1 203 ? 31.596 -1.247 38.717 1.00 29.00 203 THR A C 1
ATOM 1705 O O . THR A 1 203 ? 30.821 -0.817 37.872 1.00 29.00 203 THR A O 1
ATOM 1708 N N . GLU A 1 204 ? 31.897 -2.538 38.835 1.00 28.28 204 GLU A N 1
ATOM 1709 C CA . GLU A 1 204 ? 31.570 -3.650 37.935 1.00 28.28 204 GLU A CA 1
ATOM 1710 C C . GLU A 1 204 ? 30.183 -4.255 38.197 1.00 28.28 204 GLU A C 1
ATOM 1712 O O . GLU A 1 204 ? 29.776 -4.335 39.351 1.00 28.28 204 GLU A O 1
ATOM 1717 N N . THR A 1 205 ? 29.520 -4.804 37.164 1.00 28.61 205 THR A N 1
ATOM 1718 C CA . THR A 1 205 ? 28.990 -6.193 37.178 1.00 28.61 205 THR A CA 1
ATOM 1719 C C . THR A 1 205 ? 28.442 -6.654 35.807 1.00 28.61 205 THR A C 1
ATOM 1721 O O . THR A 1 205 ? 27.372 -6.265 35.365 1.00 28.61 205 THR A O 1
ATOM 1724 N N . VAL A 1 206 ? 29.253 -7.493 35.146 1.00 31.66 206 VAL A N 1
ATOM 1725 C CA . VAL A 1 206 ? 28.979 -8.714 34.344 1.00 31.66 206 VAL A CA 1
ATOM 1726 C C . VAL A 1 206 ? 27.852 -8.748 33.280 1.00 31.66 206 VAL A C 1
ATOM 1728 O O . VAL A 1 206 ? 26.665 -8.816 33.579 1.00 31.66 206 VAL A O 1
ATOM 1731 N N . LYS A 1 207 ? 28.286 -8.877 32.012 1.00 28.23 207 LYS A N 1
ATOM 1732 C CA . LYS A 1 207 ? 27.526 -9.210 30.782 1.00 28.23 207 LYS A CA 1
ATOM 1733 C C . LYS A 1 207 ? 27.439 -10.734 30.541 1.00 28.23 207 LYS A C 1
ATOM 1735 O O . LYS A 1 207 ? 28.369 -11.435 30.944 1.00 28.23 207 LYS A O 1
ATOM 1740 N N . PRO A 1 208 ? 26.501 -11.237 29.710 1.00 31.38 208 PRO A N 1
ATOM 1741 C CA . PRO A 1 208 ? 26.759 -12.358 28.815 1.00 31.38 208 PRO A CA 1
ATOM 1742 C C . PRO A 1 208 ? 27.184 -11.879 27.414 1.00 31.38 208 PRO A C 1
ATOM 1744 O O . PRO A 1 208 ? 26.868 -10.782 26.957 1.00 31.38 208 PRO A O 1
ATOM 1747 N N . ASN A 1 209 ? 27.981 -12.727 26.779 1.00 28.55 209 ASN A N 1
ATOM 1748 C CA . ASN A 1 209 ? 28.926 -12.448 25.708 1.00 28.55 209 ASN A CA 1
ATOM 1749 C C . ASN A 1 209 ? 28.309 -12.724 24.322 1.00 28.55 209 ASN A C 1
ATOM 1751 O O . ASN A 1 209 ? 28.032 -13.878 24.011 1.00 28.55 209 ASN A O 1
ATOM 1755 N N . TYR A 1 210 ? 28.155 -11.698 23.480 1.00 34.38 210 TYR A N 1
ATOM 1756 C CA . TYR A 1 210 ? 27.992 -11.859 22.031 1.00 34.38 210 TYR A CA 1
ATOM 1757 C C . TYR A 1 210 ? 29.104 -11.067 21.337 1.00 34.38 210 TYR A C 1
ATOM 1759 O O . TYR A 1 210 ? 29.108 -9.836 21.342 1.00 34.38 210 TYR A O 1
ATOM 1767 N N . GLN A 1 211 ? 30.085 -11.781 20.786 1.00 28.41 211 GLN A N 1
ATOM 1768 C CA . GLN A 1 211 ? 31.115 -11.206 19.925 1.00 28.41 211 GLN A CA 1
ATOM 1769 C C . GLN A 1 211 ? 30.511 -10.951 18.541 1.00 28.41 211 GLN A C 1
ATOM 1771 O O . GLN A 1 211 ? 30.392 -11.872 17.737 1.00 28.41 211 GLN A O 1
ATOM 1776 N N . HIS A 1 212 ? 30.159 -9.700 18.251 1.00 35.03 212 HIS A N 1
ATOM 1777 C CA . HIS A 1 212 ? 30.069 -9.223 16.874 1.00 35.03 212 HIS A CA 1
ATOM 1778 C C . HIS A 1 212 ? 31.412 -8.598 16.493 1.00 35.03 212 HIS A C 1
ATOM 1780 O O . HIS A 1 212 ? 31.784 -7.539 16.995 1.00 35.03 212 HIS A O 1
ATOM 1786 N N . GLN A 1 213 ? 32.150 -9.272 15.612 1.00 30.59 213 GLN A N 1
ATOM 1787 C CA . GLN A 1 213 ? 33.209 -8.650 14.822 1.00 30.59 213 GLN A CA 1
ATOM 1788 C C . GLN A 1 213 ? 32.541 -7.686 13.833 1.00 30.59 213 GLN A C 1
ATOM 1790 O O . GLN A 1 213 ? 31.992 -8.116 12.822 1.00 30.59 213 GLN A O 1
ATOM 1795 N N . GLN A 1 214 ? 32.565 -6.389 14.138 1.00 30.17 214 GLN A N 1
ATOM 1796 C CA . GLN A 1 214 ? 32.375 -5.356 13.125 1.00 30.17 214 GLN A CA 1
ATOM 1797 C C . GLN A 1 214 ? 33.645 -5.320 12.275 1.00 30.17 214 GLN A C 1
ATOM 1799 O O . GLN A 1 214 ? 34.715 -4.941 12.746 1.00 30.17 214 GLN A O 1
ATOM 1804 N N . THR A 1 215 ? 33.531 -5.791 11.040 1.00 33.75 215 THR A N 1
ATOM 1805 C CA . THR A 1 215 ? 34.472 -5.446 9.979 1.00 33.75 215 THR A CA 1
ATOM 1806 C C . THR A 1 215 ? 33.918 -4.185 9.328 1.00 33.75 215 THR A C 1
ATOM 1808 O O . THR A 1 215 ? 32.837 -4.204 8.749 1.00 33.75 215 THR A O 1
ATOM 1811 N N . GLU A 1 216 ? 34.601 -3.060 9.525 1.00 33.34 216 GLU A N 1
ATOM 1812 C CA . GLU A 1 216 ? 34.331 -1.831 8.781 1.00 33.34 216 GLU A CA 1
ATOM 1813 C C . GLU A 1 216 ? 34.850 -2.028 7.351 1.00 33.34 216 GLU A C 1
ATOM 1815 O O . GLU A 1 216 ? 36.057 -2.110 7.119 1.00 33.34 216 GLU A O 1
ATOM 1820 N N . GLU A 1 217 ? 33.935 -2.163 6.392 1.00 36.66 217 GLU A N 1
ATOM 1821 C CA . GLU A 1 217 ? 34.259 -2.098 4.968 1.00 36.66 217 GLU A CA 1
ATOM 1822 C C . GLU A 1 217 ? 34.438 -0.629 4.562 1.00 36.66 217 GLU A C 1
ATOM 1824 O O . GLU A 1 217 ? 33.494 0.162 4.563 1.00 36.66 217 GLU A O 1
ATOM 1829 N N . SER A 1 218 ? 35.682 -0.277 4.234 1.00 33.44 218 SER A N 1
ATOM 1830 C CA . SER A 1 218 ? 36.077 0.990 3.617 1.00 33.44 218 SER A CA 1
ATOM 1831 C C . SER A 1 218 ? 35.723 0.963 2.131 1.00 33.44 218 SER A C 1
ATOM 1833 O O . SER A 1 218 ? 36.217 0.102 1.403 1.00 33.44 218 SER A O 1
ATOM 1835 N N . TRP A 1 219 ? 34.896 1.904 1.677 1.00 42.47 219 TRP A N 1
ATOM 1836 C CA . TRP A 1 219 ? 34.633 2.120 0.254 1.00 42.47 219 TRP A CA 1
ATOM 1837 C C . TRP A 1 219 ? 35.499 3.287 -0.231 1.00 42.47 219 TRP A C 1
ATOM 1839 O O . TRP A 1 219 ? 35.186 4.441 0.065 1.00 42.47 219 TRP A O 1
ATOM 1849 N N . ASP A 1 220 ? 36.591 2.957 -0.927 1.00 45.53 220 ASP A N 1
ATOM 1850 C CA . ASP A 1 220 ? 37.319 3.879 -1.815 1.00 45.53 220 ASP A CA 1
ATOM 1851 C C . ASP A 1 220 ? 36.540 4.106 -3.124 1.00 45.53 220 ASP A C 1
ATOM 1853 O O . ASP A 1 220 ? 35.945 3.126 -3.642 1.00 45.53 220 ASP A O 1
#

pLDDT: mean 74.53, std 22.49, range [26.41, 98.12]

Radius of gyration: 28.91 Å; chains: 1; bounding box: 63×61×65 Å

Foldseek 3Di:
DPPDDPDPPDPDDDDPVRVVVVVVVVCVPQQWDKDKDEAAADDPDPVRVPRGHPGIDIDIGHPDDPDDPPDDLVRVVVVVVPPPPDDDPDDDDDDDDPPDPCPPLVVLVVVLVVQVVVVVVCVVPPDDDDPPDFDKDAVVVVCPPPVNVVVNDDLVNVCVSCVVQPWDADPRRIIGSPDRPPPDDDDDPDDDDDDDDDDDDDDDDDDDDDDDPDDDDDDD

Secondary structure (DSSP, 8-state):
-----SSTT-S----HHHHHHHHHHHHHHHTEEEEEEEEEEPPSSTTTTTT-EEEEEEEEEESS--S-----HHHHHHHHHT-TTS-----------------HHHHHHHHHHHHHHHHHHHHHHSPS----PPPEEEHHHHHTSTTTGGG---HHHHHHHHHHTT-EE-TTSEEE--S-TT------------------------PPP-----------